Protein AF-A0A9P6DHZ5-F1 (afdb_monomer_lite)

pLDDT: mean 72.95, std 17.43, range [32.84, 95.62]

Radius of gyration: 24.5 Å; chains: 1; bounding box: 54×45×80 Å

Foldseek 3Di:
DVVVVVCCVPDDDPLLVVLVVVCVVCVVVVHDDPDSVSRSVVVVVVVVVVVLVVLVVVVVVVVQVVVCVVVVNDRPPPPCVVPDPPPQAPCPDPCNLQQPPPLQFFFPLQCVQPCCLGPPHQDPDVPDQASFEKEKDKFLVDFAFDDPDDDPPDDRNNALEFDPVLLVVLVCLLVVQVPDPPCPDPDDDDDPDPDDPFDAQPPHPDTPVVLVVLVVVVCVVCVPPDFDDLVTTQFRIKMFMATPVRTTNHMYGHRDTDDDLSRVVSSVVSNVSRHRPPGGYHYHYSNVSCNSVSNHRRD

Secondary structure (DSSP, 8-state):
-HHHHHHHHHS---HHHHHHHHHHHHHHTT---S-HHHHHHHHHHHHHHHHHHHHHHHHHHHHHHHHHHHTTT-----GGGGT-TT-S-TT-STTTTSPPS-TTS--HHHHHH-TTTS-SS----TT-S-SEEEEEEEETT--EEPPSS-------TT--BPPHHHHHHHHHHHHHHS-S--------S----TT------TT-SS-HHHHHHHHHHHHHHHTTS-PPPTTTEEE-EEEEEEETTS-EEEEEEE-SSS--HHHHHHHHHHHHHTS-TT--EEEEETTHHHHHHHHS---

Sequence (299 aa):
LLWASTFFLNGIPNISAWTAALTAYLGQKAYEVPSTESLRKPFSKALQYFQLVQQRTDELTRNVVEAYRAAGGVCLVVEEMSRDRTATSHYFKEEDHKPSGNDEAPSPYLRSRCSLCFPSKPEKAPNKHFDSIQCLDACFQQVRCRGTAGDIEIELVRTCFVTPADIASAKNHVESRRGTKSTRAKASKGTDDLEAEDRVEPGLRVPDSVLDGCERSFLAANEHREKASTSVFADTGLMGMICRHDRVILMANVTSAGEKQYYAVALLEVLFRELPTWWRAGVLYDVGCNLHRSTVKVS

Organism: NCBI:txid1448309

Structure (mmCIF, N/CA/C/O backbone):
data_AF-A0A9P6DHZ5-F1
#
_entry.id   AF-A0A9P6DHZ5-F1
#
loop_
_atom_site.group_PDB
_atom_site.id
_atom_site.type_symbol
_atom_site.label_atom_id
_atom_site.label_alt_id
_atom_site.label_comp_id
_atom_site.label_asym_id
_atom_site.label_entity_id
_atom_site.label_seq_id
_atom_site.pdbx_PDB_ins_code
_atom_site.Cartn_x
_atom_site.Cartn_y
_atom_site.Cartn_z
_atom_site.occupancy
_atom_site.B_iso_or_equiv
_atom_site.auth_seq_id
_atom_site.auth_comp_id
_atom_site.auth_asym_id
_atom_site.auth_atom_id
_atom_site.pdbx_PDB_model_num
ATOM 1 N N . LEU A 1 1 ? 0.655 -21.269 -28.890 1.00 55.12 1 LEU A N 1
ATOM 2 C CA . LEU A 1 1 ? 0.783 -19.838 -29.259 1.00 55.12 1 LEU A CA 1
ATOM 3 C C . LEU A 1 1 ? -0.220 -18.959 -28.510 1.00 55.12 1 LEU A C 1
ATOM 5 O O . LEU A 1 1 ? 0.240 -18.060 -27.827 1.00 55.12 1 LEU A O 1
ATOM 9 N N . LEU A 1 2 ? -1.527 -19.268 -28.520 1.00 55.19 2 LEU A N 1
ATOM 10 C CA . LEU A 1 2 ? -2.558 -18.464 -27.835 1.00 55.19 2 LEU A CA 1
ATOM 11 C C . LEU A 1 2 ? -2.307 -18.261 -26.323 1.00 55.19 2 LEU A C 1
ATOM 13 O O . LEU A 1 2 ? -2.386 -17.145 -25.826 1.00 55.19 2 LEU A O 1
ATOM 17 N N . TRP A 1 3 ? -1.930 -19.322 -25.602 1.00 53.28 3 TRP A N 1
ATOM 18 C CA . TRP A 1 3 ? -1.634 -19.239 -24.165 1.00 53.28 3 TRP A CA 1
ATOM 19 C C . TRP A 1 3 ? -0.399 -18.380 -23.853 1.00 53.28 3 TRP A C 1
ATOM 21 O O . TRP A 1 3 ? -0.424 -17.598 -22.911 1.00 53.28 3 TRP A O 1
ATOM 31 N N . ALA A 1 4 ? 0.649 -18.457 -24.680 1.00 50.78 4 ALA A N 1
ATOM 32 C CA . ALA A 1 4 ? 1.848 -17.639 -24.511 1.00 50.78 4 ALA A CA 1
ATOM 33 C C . ALA A 1 4 ? 1.543 -16.151 -24.744 1.00 50.78 4 ALA A C 1
ATOM 35 O O . ALA A 1 4 ? 1.950 -15.316 -23.944 1.00 50.78 4 ALA A O 1
ATOM 36 N N . SER A 1 5 ? 0.765 -15.812 -25.778 1.00 57.28 5 SER A N 1
ATOM 37 C CA . SER A 1 5 ? 0.307 -14.433 -25.997 1.00 57.28 5 SER A CA 1
ATOM 38 C C . SER A 1 5 ? -0.562 -13.920 -24.848 1.00 57.28 5 SER A C 1
ATOM 40 O O . SER A 1 5 ? -0.357 -12.800 -24.395 1.00 57.28 5 SER A O 1
ATOM 42 N N . THR A 1 6 ? -1.473 -14.739 -24.312 1.00 58.34 6 THR A N 1
ATOM 43 C CA . THR A 1 6 ? -2.291 -14.361 -23.149 1.00 58.34 6 THR A CA 1
ATOM 44 C C . THR A 1 6 ? -1.446 -14.200 -21.884 1.00 58.34 6 THR A C 1
ATOM 46 O O . THR A 1 6 ? -1.686 -13.282 -21.107 1.00 58.34 6 THR A O 1
ATOM 49 N N . PHE A 1 7 ? -0.427 -15.036 -21.681 1.00 57.78 7 PHE A N 1
ATOM 50 C CA . PHE A 1 7 ? 0.518 -14.897 -20.574 1.00 57.78 7 PHE A CA 1
ATOM 51 C C . PHE A 1 7 ? 1.324 -13.596 -20.678 1.00 57.78 7 PHE A C 1
ATOM 53 O O . PHE A 1 7 ? 1.403 -12.858 -19.704 1.00 57.78 7 PHE A O 1
ATOM 60 N N . PHE A 1 8 ? 1.850 -13.255 -21.860 1.00 59.94 8 PHE A N 1
ATOM 61 C CA . PHE A 1 8 ? 2.565 -11.989 -22.070 1.00 59.94 8 PHE A CA 1
ATOM 62 C C . PHE A 1 8 ? 1.661 -10.754 -21.953 1.00 59.94 8 PHE A C 1
ATOM 64 O O . PHE A 1 8 ? 2.139 -9.708 -21.527 1.00 59.94 8 PHE A O 1
ATOM 71 N N . LEU A 1 9 ? 0.371 -10.869 -22.289 1.00 58.78 9 LEU A N 1
ATOM 72 C CA . LEU A 1 9 ? -0.611 -9.794 -22.099 1.00 58.78 9 LEU A CA 1
ATOM 73 C C . LEU A 1 9 ? -0.948 -9.541 -20.622 1.00 58.78 9 LEU A C 1
ATOM 75 O O . LEU A 1 9 ? -1.289 -8.417 -20.271 1.00 58.78 9 LEU A O 1
ATOM 79 N N . ASN A 1 10 ? -0.864 -10.567 -19.770 1.00 56.31 10 ASN A N 1
ATOM 80 C CA . ASN A 1 10 ? -1.225 -10.475 -18.349 1.00 56.31 10 ASN A CA 1
ATOM 81 C C . ASN A 1 10 ? -0.012 -10.473 -17.401 1.00 56.31 10 ASN A C 1
ATOM 83 O O . ASN A 1 10 ? -0.170 -10.296 -16.196 1.00 56.31 10 ASN A O 1
ATOM 87 N N . GLY A 1 11 ? 1.195 -10.693 -17.921 1.00 58.97 11 GLY A N 1
ATOM 88 C CA . GLY A 1 11 ? 2.433 -10.681 -17.153 1.00 58.97 11 GLY A CA 1
ATOM 89 C C . GLY A 1 11 ? 2.960 -9.266 -16.926 1.00 58.97 11 GLY A C 1
ATOM 90 O O . GLY A 1 11 ? 2.769 -8.372 -17.750 1.00 58.97 11 GLY A O 1
ATOM 91 N N . ILE A 1 12 ? 3.684 -9.067 -15.821 1.00 60.75 12 ILE A N 1
ATOM 92 C CA . ILE A 1 12 ? 4.448 -7.834 -15.606 1.00 60.75 12 ILE A CA 1
ATOM 93 C C . ILE A 1 12 ? 5.447 -7.696 -16.768 1.00 60.75 12 ILE A C 1
ATOM 95 O O . ILE A 1 12 ? 6.172 -8.656 -17.054 1.00 60.75 12 ILE A O 1
ATOM 99 N N . PRO A 1 13 ? 5.503 -6.540 -17.453 1.00 66.44 13 PRO A N 1
ATOM 100 C CA . PRO A 1 13 ? 6.348 -6.371 -18.625 1.00 66.44 13 PRO A CA 1
ATOM 101 C C . PRO A 1 13 ? 7.821 -6.558 -18.256 1.00 66.44 13 PRO A C 1
ATOM 103 O O . PRO A 1 13 ? 8.451 -5.704 -17.633 1.00 66.44 13 PRO A O 1
ATOM 106 N N . ASN A 1 14 ? 8.395 -7.684 -18.677 1.00 79.44 14 ASN A N 1
ATOM 107 C CA . ASN A 1 14 ? 9.826 -7.925 -18.581 1.00 79.44 14 ASN A CA 1
ATOM 108 C C . ASN A 1 14 ? 10.523 -7.173 -19.723 1.00 79.44 14 ASN A C 1
ATOM 110 O O . ASN A 1 14 ? 10.768 -7.727 -20.795 1.00 79.44 14 ASN A O 1
ATOM 114 N N . ILE A 1 15 ? 10.808 -5.889 -19.487 1.00 81.38 15 ILE A N 1
ATOM 115 C CA . ILE A 1 15 ? 11.454 -4.970 -20.441 1.00 81.38 15 ILE A CA 1
ATOM 116 C C . ILE A 1 15 ? 12.731 -5.601 -21.014 1.00 81.38 15 ILE A C 1
ATOM 118 O O . ILE A 1 15 ? 12.960 -5.544 -22.222 1.00 81.38 15 ILE A O 1
ATOM 122 N N . SER A 1 16 ? 13.546 -6.241 -20.173 1.00 81.00 16 SER A N 1
ATOM 123 C CA . SER A 1 16 ? 14.796 -6.885 -20.589 1.00 81.00 16 SER A CA 1
ATOM 124 C C . SER A 1 16 ? 14.558 -8.049 -21.550 1.00 81.00 16 SER A C 1
ATOM 126 O O . SER A 1 16 ? 15.169 -8.087 -22.615 1.00 81.00 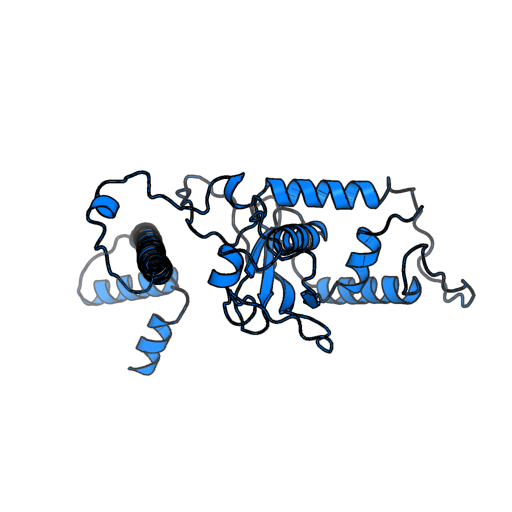16 SER A O 1
ATOM 128 N N . ALA A 1 17 ? 13.647 -8.967 -21.218 1.00 81.25 17 ALA A N 1
ATOM 129 C CA . ALA A 1 17 ? 13.323 -10.100 -22.082 1.00 81.25 17 ALA A CA 1
ATOM 130 C C . ALA A 1 17 ? 12.676 -9.644 -23.395 1.00 81.25 17 ALA A C 1
ATOM 132 O O . ALA A 1 17 ? 13.032 -10.137 -24.463 1.00 81.25 17 ALA A O 1
ATOM 133 N N . TRP A 1 18 ? 11.765 -8.670 -23.329 1.00 82.56 18 TRP A N 1
ATOM 134 C CA . TRP A 1 18 ? 11.080 -8.149 -24.508 1.00 82.56 18 TRP A CA 1
ATOM 135 C C . TRP A 1 18 ? 12.050 -7.445 -25.463 1.00 82.56 18 TRP A C 1
ATOM 137 O O . TRP A 1 18 ? 12.064 -7.737 -26.656 1.00 82.56 18 TRP A O 1
ATOM 147 N N . THR A 1 19 ? 12.916 -6.570 -24.941 1.00 85.50 19 THR A N 1
ATOM 148 C CA . THR A 1 19 ? 13.918 -5.875 -25.766 1.00 85.50 19 THR A CA 1
ATOM 149 C C . THR A 1 19 ? 14.964 -6.826 -26.334 1.00 85.50 19 THR A C 1
ATOM 151 O O . THR A 1 19 ? 15.341 -6.666 -27.489 1.00 85.50 19 THR A O 1
ATOM 154 N N . ALA A 1 20 ? 15.378 -7.860 -25.593 1.00 84.44 20 ALA A N 1
ATOM 155 C CA . ALA A 1 20 ? 16.252 -8.906 -26.123 1.00 84.44 20 ALA A CA 1
ATOM 156 C C . ALA A 1 20 ? 15.592 -9.689 -27.273 1.00 84.44 20 ALA A C 1
ATOM 158 O O . ALA A 1 20 ? 16.220 -9.902 -28.311 1.00 84.44 20 ALA A O 1
ATOM 159 N N . ALA A 1 21 ? 14.319 -10.070 -27.118 1.00 85.12 21 ALA A N 1
ATOM 160 C CA . ALA A 1 21 ? 13.561 -10.761 -28.158 1.00 85.12 21 ALA A CA 1
ATOM 161 C C . ALA A 1 21 ? 13.379 -9.891 -29.413 1.00 85.12 21 ALA A C 1
ATOM 163 O O . ALA A 1 21 ? 13.565 -10.375 -30.530 1.00 85.12 21 ALA A O 1
ATOM 164 N N . LEU A 1 22 ? 13.076 -8.599 -29.239 1.00 84.88 22 LEU A N 1
ATOM 165 C CA . LEU A 1 22 ? 12.952 -7.652 -30.346 1.00 84.88 22 LEU A CA 1
ATOM 166 C C . LEU A 1 22 ? 14.282 -7.474 -31.088 1.00 84.88 22 LEU A C 1
ATOM 168 O O . LEU A 1 22 ? 14.302 -7.548 -32.314 1.00 84.88 22 LEU A O 1
ATOM 172 N N . THR A 1 23 ? 15.391 -7.294 -30.365 1.00 87.12 23 THR A N 1
ATOM 173 C CA . THR A 1 23 ? 16.730 -7.201 -30.966 1.00 87.12 23 THR A CA 1
ATOM 174 C C . THR A 1 23 ? 17.060 -8.452 -31.781 1.00 87.12 23 THR A C 1
ATOM 176 O O . THR A 1 23 ? 17.516 -8.337 -32.917 1.00 87.12 23 THR A O 1
ATOM 179 N N . ALA A 1 24 ? 16.780 -9.647 -31.248 1.00 86.12 24 ALA A N 1
ATOM 180 C CA . ALA A 1 24 ? 17.017 -10.904 -31.957 1.00 86.12 24 ALA A CA 1
ATOM 181 C C . ALA A 1 24 ? 16.171 -11.020 -33.238 1.00 86.12 24 ALA A C 1
ATOM 183 O O . ALA A 1 24 ? 16.684 -11.411 -34.287 1.00 86.12 24 ALA A O 1
ATOM 184 N N . TYR A 1 25 ? 14.890 -10.642 -33.176 1.00 87.69 25 TYR A N 1
ATOM 185 C CA . TYR A 1 25 ? 13.996 -10.642 -34.335 1.00 87.69 25 TYR A CA 1
ATOM 186 C C . TYR A 1 25 ? 14.446 -9.655 -35.423 1.00 87.69 25 TYR A C 1
ATOM 188 O O . TYR A 1 25 ? 14.471 -10.001 -36.603 1.00 87.69 25 TYR A O 1
ATOM 196 N N . LEU A 1 26 ? 14.837 -8.438 -35.038 1.00 88.00 26 LEU A N 1
ATOM 197 C CA . LEU A 1 26 ? 15.345 -7.429 -35.969 1.00 88.00 26 LEU A CA 1
ATOM 198 C C . LEU A 1 26 ? 16.643 -7.892 -36.646 1.00 88.00 26 LEU A C 1
ATOM 200 O O . LEU A 1 26 ? 16.779 -7.740 -37.861 1.00 88.00 26 LEU A O 1
ATOM 204 N N . GLY A 1 27 ? 17.528 -8.560 -35.900 1.00 87.75 27 GLY A N 1
ATOM 205 C CA . GLY A 1 27 ? 18.733 -9.182 -36.450 1.00 87.75 27 GLY A CA 1
ATOM 206 C C . GLY A 1 27 ? 18.433 -10.247 -37.512 1.00 87.75 27 GLY A C 1
ATOM 207 O O . GLY A 1 27 ? 19.072 -10.263 -38.560 1.00 87.75 27 GLY A O 1
ATOM 208 N N . GLN A 1 28 ? 17.397 -11.076 -37.320 1.00 90.94 28 GLN A N 1
ATOM 209 C CA . GLN A 1 28 ? 16.953 -12.045 -38.343 1.00 90.94 28 GLN A CA 1
ATOM 210 C C . GLN A 1 28 ? 16.455 -11.378 -39.635 1.00 90.94 28 GLN A C 1
ATOM 212 O O . GLN A 1 28 ? 16.412 -12.015 -40.686 1.00 90.94 28 GLN A O 1
ATOM 217 N N . LYS A 1 29 ? 16.057 -10.107 -39.564 1.00 91.94 29 LYS A N 1
ATOM 218 C CA . LYS A 1 29 ? 15.604 -9.301 -40.703 1.00 91.94 29 LYS A CA 1
ATOM 219 C C . LYS A 1 29 ? 16.701 -8.395 -41.271 1.00 91.94 29 LYS A C 1
ATOM 221 O O . LYS A 1 29 ? 16.390 -7.540 -42.091 1.00 91.94 29 LYS A O 1
ATOM 226 N N . ALA A 1 30 ? 17.956 -8.608 -40.868 1.00 91.38 30 ALA A N 1
ATOM 227 C CA . ALA A 1 30 ? 19.118 -7.821 -41.277 1.00 91.38 30 ALA A CA 1
ATOM 228 C C . ALA A 1 30 ? 19.054 -6.333 -40.874 1.00 91.38 30 ALA A C 1
ATOM 230 O O . ALA A 1 30 ? 19.668 -5.487 -41.520 1.00 91.38 30 ALA A O 1
ATOM 231 N N . TYR A 1 31 ? 18.338 -6.007 -39.791 1.00 88.38 31 TYR A N 1
ATOM 232 C CA . TYR A 1 31 ? 18.431 -4.693 -39.156 1.00 88.38 31 TYR A CA 1
ATOM 233 C C . TYR A 1 31 ? 19.509 -4.703 -38.069 1.00 88.38 31 TYR A C 1
ATOM 235 O O . TYR A 1 31 ? 19.519 -5.579 -37.202 1.00 88.38 31 TYR A O 1
ATOM 243 N N . GLU A 1 32 ? 20.381 -3.696 -38.076 1.00 81.69 32 GLU A N 1
ATOM 244 C CA . GLU A 1 32 ? 21.395 -3.507 -37.038 1.00 81.69 32 GLU A CA 1
ATOM 245 C C . GLU A 1 32 ? 20.838 -2.682 -35.873 1.00 81.69 32 GLU A C 1
ATOM 247 O O . GLU A 1 32 ? 20.429 -1.531 -36.033 1.00 81.69 32 GLU A O 1
ATOM 252 N N . VAL A 1 33 ? 20.839 -3.269 -34.675 1.00 79.56 33 VAL A N 1
ATOM 253 C CA . VAL A 1 33 ? 20.543 -2.561 -33.425 1.00 79.56 33 VAL A CA 1
ATOM 254 C C . VAL A 1 33 ? 21.867 -2.377 -32.676 1.00 79.56 33 VAL A C 1
ATOM 256 O O . VAL A 1 33 ? 22.456 -3.380 -32.274 1.00 79.56 33 VAL A O 1
ATOM 259 N N . PRO A 1 34 ? 22.340 -1.135 -32.443 1.00 74.25 34 PRO A N 1
ATOM 260 C CA . PRO A 1 34 ? 23.677 -0.877 -31.894 1.00 74.25 34 PRO A CA 1
ATOM 261 C C . PRO A 1 34 ? 23.943 -1.537 -30.535 1.00 74.25 34 PRO A C 1
ATOM 263 O O . PRO A 1 34 ? 25.072 -1.897 -30.218 1.00 74.25 34 PRO A O 1
ATOM 266 N N . SER A 1 35 ? 22.908 -1.669 -29.700 1.00 75.75 35 SER A N 1
ATOM 267 C CA . SER A 1 35 ? 22.958 -2.439 -28.451 1.00 75.75 35 SER A CA 1
ATOM 268 C C . SER A 1 35 ? 21.557 -2.736 -27.917 1.00 75.75 35 SER A C 1
ATOM 270 O O . SER A 1 35 ? 20.627 -1.959 -28.125 1.00 75.75 35 SER A O 1
ATOM 272 N N . THR A 1 36 ? 21.394 -3.799 -27.131 1.00 68.44 36 THR A N 1
ATOM 273 C CA . THR A 1 36 ? 20.129 -4.077 -26.423 1.00 68.44 36 THR A CA 1
ATOM 274 C C . THR A 1 36 ? 19.742 -2.944 -25.455 1.00 68.44 36 THR A C 1
ATOM 276 O O . THR A 1 36 ? 18.560 -2.663 -25.261 1.00 68.44 36 THR A O 1
ATOM 279 N N . GLU A 1 37 ? 20.725 -2.229 -24.895 1.00 72.62 37 GLU A N 1
ATOM 280 C CA . GLU A 1 37 ? 20.496 -1.049 -24.044 1.00 72.62 37 GLU A CA 1
ATOM 281 C C . GLU A 1 37 ? 19.874 0.131 -24.802 1.00 72.62 37 GLU A C 1
ATOM 283 O O . GLU A 1 37 ? 19.104 0.899 -24.216 1.00 72.62 37 GLU A O 1
ATOM 288 N N . SER A 1 38 ? 20.157 0.256 -26.105 1.00 79.06 38 SER A N 1
ATOM 289 C CA . SER A 1 38 ? 19.605 1.325 -26.947 1.00 79.06 38 SER A CA 1
ATOM 290 C C . SER A 1 38 ? 18.081 1.258 -27.061 1.00 79.06 38 SER A C 1
ATOM 292 O O . SER A 1 38 ? 17.441 2.299 -27.172 1.00 79.06 38 SER A O 1
ATOM 294 N N . LEU A 1 39 ? 17.489 0.061 -26.942 1.00 81.31 39 LEU A N 1
ATOM 295 C CA . LEU A 1 39 ? 16.037 -0.140 -26.943 1.00 81.31 39 LEU A CA 1
ATOM 296 C C . LEU A 1 39 ? 15.436 -0.158 -25.535 1.00 81.31 39 LEU A C 1
ATOM 298 O O . LEU A 1 39 ? 14.284 0.242 -25.360 1.00 81.31 39 LEU A O 1
ATOM 302 N N . ARG A 1 40 ? 16.201 -0.564 -24.513 1.00 80.81 40 ARG A N 1
ATOM 303 C CA . ARG A 1 40 ? 15.693 -0.698 -23.138 1.00 80.81 40 ARG A CA 1
ATOM 304 C C . ARG A 1 40 ? 15.192 0.616 -22.557 1.00 80.81 40 ARG A C 1
ATOM 306 O O . ARG A 1 40 ? 14.073 0.663 -22.049 1.00 80.81 40 ARG A O 1
ATOM 313 N N . LYS A 1 41 ? 15.988 1.686 -22.639 1.00 79.94 41 LYS A N 1
ATOM 314 C CA . LYS A 1 41 ? 15.596 2.991 -22.078 1.00 79.94 41 LYS A CA 1
ATOM 315 C C . LYS A 1 41 ? 14.389 3.603 -22.808 1.00 79.94 41 LYS A C 1
ATOM 317 O O . LYS A 1 41 ? 13.448 3.989 -22.115 1.00 79.94 41 LYS A O 1
ATOM 322 N N . PRO A 1 42 ? 14.355 3.681 -24.156 1.00 83.38 42 PRO A N 1
ATOM 323 C CA . PRO A 1 42 ? 13.189 4.205 -24.866 1.00 83.38 42 PRO A CA 1
ATOM 324 C C . PRO A 1 42 ? 11.927 3.376 -24.636 1.00 83.38 42 PRO A C 1
ATOM 326 O O . PRO A 1 42 ? 10.874 3.953 -24.379 1.00 83.38 42 PRO A O 1
ATOM 329 N N . PHE A 1 43 ? 12.030 2.042 -24.662 1.00 83.31 43 PHE A N 1
ATOM 330 C CA . PHE A 1 43 ? 10.882 1.170 -24.417 1.00 83.31 43 PHE A CA 1
ATOM 331 C C . PHE A 1 43 ? 10.354 1.316 -22.986 1.00 83.31 43 PHE A C 1
ATOM 333 O O . PHE A 1 43 ? 9.149 1.446 -22.798 1.00 83.31 43 PHE A O 1
ATOM 340 N N . SER A 1 44 ? 11.244 1.382 -21.989 1.00 81.31 44 SER A N 1
ATOM 341 C CA . SER A 1 44 ? 10.864 1.644 -20.595 1.00 81.31 44 SER A CA 1
ATOM 342 C C . SER A 1 44 ? 10.089 2.960 -20.457 1.00 81.31 44 SER A C 1
ATOM 344 O O . SER A 1 44 ? 8.999 2.977 -19.891 1.00 81.31 44 SER A O 1
ATOM 346 N N . LYS A 1 45 ? 10.589 4.050 -21.058 1.00 80.94 45 LYS A N 1
ATOM 347 C CA . LYS A 1 45 ? 9.893 5.347 -21.061 1.00 80.94 45 LYS A CA 1
ATOM 348 C C . LYS A 1 45 ? 8.534 5.271 -21.760 1.00 80.94 45 LYS A C 1
ATOM 350 O O . LYS A 1 45 ? 7.547 5.757 -21.222 1.00 80.94 45 LYS A O 1
ATOM 355 N N . ALA A 1 46 ? 8.469 4.658 -22.942 1.00 84.06 46 ALA A N 1
ATOM 356 C CA . ALA A 1 46 ? 7.221 4.511 -23.690 1.00 84.06 46 ALA A CA 1
ATOM 357 C C . ALA A 1 46 ? 6.172 3.716 -22.896 1.00 84.06 46 ALA A C 1
ATOM 359 O O . ALA A 1 46 ? 5.014 4.120 -22.828 1.00 84.06 46 ALA A O 1
ATOM 360 N N . LEU A 1 47 ? 6.592 2.630 -22.244 1.00 82.00 47 LEU A N 1
ATOM 361 C CA . LEU A 1 47 ? 5.743 1.823 -21.376 1.00 82.00 47 LEU A CA 1
ATOM 362 C C . LEU A 1 47 ? 5.234 2.619 -20.165 1.00 82.00 47 LEU A C 1
ATOM 364 O O . LEU A 1 47 ? 4.049 2.540 -19.856 1.00 82.00 47 LEU A O 1
ATOM 368 N N . GLN A 1 48 ? 6.089 3.417 -19.518 1.00 77.94 48 GLN A N 1
ATOM 369 C CA . GLN A 1 48 ? 5.681 4.296 -18.414 1.00 77.94 48 GLN A CA 1
ATOM 370 C C . GLN A 1 48 ? 4.609 5.306 -18.855 1.00 77.94 48 GLN A C 1
ATOM 372 O O . GLN A 1 48 ? 3.583 5.446 -18.191 1.00 77.94 48 GLN A O 1
ATOM 377 N N . TYR A 1 49 ? 4.799 5.972 -20.000 1.00 82.06 49 TYR A N 1
ATOM 378 C CA . TYR A 1 49 ? 3.792 6.890 -20.545 1.00 82.06 49 TYR A CA 1
ATOM 379 C C . TYR A 1 49 ? 2.493 6.175 -20.913 1.00 82.06 49 TYR A C 1
ATOM 381 O O . TYR A 1 49 ? 1.411 6.689 -20.639 1.00 82.06 49 TYR A O 1
ATOM 389 N N . PHE A 1 50 ? 2.579 4.981 -21.500 1.00 83.25 50 PHE A N 1
ATOM 390 C CA . PHE A 1 50 ? 1.404 4.176 -21.810 1.00 83.25 50 PHE A CA 1
ATOM 391 C C . PHE A 1 50 ? 0.610 3.825 -20.543 1.00 83.25 50 PHE A C 1
ATOM 393 O O . PHE A 1 50 ? -0.600 4.039 -20.502 1.00 83.25 50 PHE A O 1
ATOM 400 N N . GLN A 1 51 ? 1.289 3.378 -19.483 1.00 78.44 51 GLN A N 1
ATOM 401 C CA . GLN A 1 51 ? 0.668 3.096 -18.186 1.00 78.44 51 GLN A CA 1
ATOM 402 C C . GLN A 1 51 ? 0.020 4.346 -17.576 1.00 78.44 51 GLN A C 1
ATOM 404 O O . GLN A 1 51 ? -1.094 4.269 -17.059 1.00 78.44 51 GLN A O 1
ATOM 409 N N . LEU A 1 52 ? 0.668 5.510 -17.684 1.00 79.00 52 LEU A N 1
ATOM 410 C CA . LEU A 1 52 ? 0.101 6.784 -17.236 1.00 79.00 52 LEU A CA 1
AT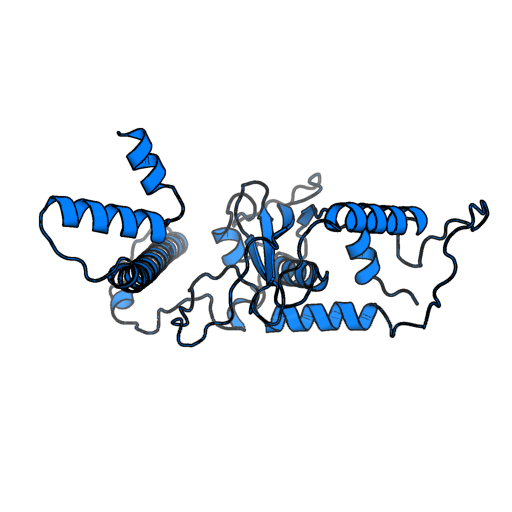OM 411 C C . LEU A 1 52 ? -1.186 7.138 -17.999 1.00 79.00 52 LEU A C 1
ATOM 413 O O . LEU A 1 52 ? -2.177 7.533 -17.386 1.00 79.00 52 LEU A O 1
ATOM 417 N N . VAL A 1 53 ? -1.198 6.970 -19.324 1.00 82.50 53 VAL A N 1
ATOM 418 C CA . VAL A 1 53 ? -2.386 7.217 -20.158 1.00 82.50 53 VAL A CA 1
ATOM 419 C C . VAL A 1 53 ? -3.521 6.260 -19.798 1.00 82.50 53 VAL A C 1
ATOM 421 O O . VAL A 1 53 ? -4.664 6.700 -19.671 1.00 82.50 53 VAL A O 1
ATOM 424 N N . GLN A 1 54 ? -3.226 4.975 -19.577 1.00 80.88 54 GLN A N 1
ATOM 425 C CA . GLN A 1 54 ? -4.225 4.008 -19.110 1.00 80.88 54 GLN A CA 1
ATOM 426 C C . GLN A 1 54 ? -4.833 4.443 -17.773 1.00 80.88 54 GLN A C 1
ATOM 428 O O . GLN A 1 54 ? -6.052 4.526 -17.652 1.00 80.88 54 GLN A O 1
ATOM 433 N N . GLN A 1 55 ? -3.999 4.819 -16.798 1.00 76.06 55 GLN A N 1
ATOM 434 C CA . GLN A 1 55 ? -4.475 5.279 -15.492 1.00 76.06 55 GLN A CA 1
ATOM 435 C C . GLN A 1 55 ? -5.339 6.545 -15.581 1.00 76.06 55 GLN A C 1
ATOM 437 O O . GLN A 1 55 ? -6.375 6.620 -14.922 1.00 76.06 55 GLN A O 1
ATOM 442 N N . ARG A 1 56 ? -4.950 7.519 -16.415 1.00 77.75 56 ARG A N 1
ATOM 443 C CA . ARG A 1 56 ? -5.743 8.735 -16.675 1.00 77.75 56 ARG A CA 1
ATOM 444 C C . ARG A 1 56 ? -7.078 8.414 -17.346 1.00 77.75 56 ARG A C 1
ATOM 446 O O . ARG A 1 56 ? -8.099 8.994 -16.995 1.00 77.75 56 ARG A O 1
ATOM 453 N N . THR A 1 57 ? -7.091 7.467 -18.278 1.00 80.44 57 THR A N 1
ATOM 454 C CA . THR A 1 57 ? -8.319 7.032 -18.963 1.00 80.44 57 THR A CA 1
ATOM 455 C C . THR A 1 57 ? -9.276 6.339 -17.992 1.00 80.44 57 THR A C 1
ATOM 457 O O . THR A 1 57 ? -10.474 6.631 -17.982 1.00 80.44 57 THR A O 1
ATOM 460 N N . ASP A 1 58 ? -8.754 5.471 -17.126 1.00 77.12 58 ASP A N 1
ATOM 461 C CA . ASP A 1 58 ? -9.531 4.788 -16.089 1.00 77.12 58 ASP A CA 1
ATOM 462 C C . ASP A 1 58 ? -10.111 5.757 -15.049 1.00 77.12 58 ASP A C 1
ATOM 464 O O . ASP A 1 58 ? -11.175 5.500 -14.475 1.00 77.12 58 ASP A O 1
ATOM 468 N N . GLU A 1 59 ? -9.394 6.843 -14.763 1.00 74.06 59 GLU A N 1
ATOM 469 C CA . GLU A 1 59 ? -9.853 7.927 -13.899 1.00 74.06 59 GLU A CA 1
ATOM 470 C C . GLU A 1 59 ? -10.987 8.713 -14.562 1.00 74.06 59 GLU A C 1
ATOM 472 O O . GLU A 1 59 ? -12.064 8.823 -13.981 1.00 74.06 59 GLU A O 1
ATOM 477 N N . LEU A 1 60 ? -10.784 9.194 -15.793 1.00 76.75 60 LEU A N 1
ATOM 478 C CA . LEU A 1 60 ? -11.805 9.928 -16.545 1.00 76.75 60 LEU A CA 1
ATOM 479 C C . LEU A 1 60 ? -13.091 9.110 -16.680 1.00 76.75 60 LEU A C 1
ATOM 481 O O . LEU A 1 60 ? -14.178 9.605 -16.389 1.00 76.75 60 LEU A O 1
ATOM 485 N N . THR A 1 61 ? -12.962 7.833 -17.042 1.00 78.19 61 THR A N 1
ATOM 486 C CA . THR A 1 61 ? -14.098 6.910 -17.158 1.00 78.19 61 THR A CA 1
ATOM 487 C C . THR A 1 61 ? -14.859 6.803 -15.838 1.00 78.19 61 THR A C 1
ATOM 489 O O . THR A 1 61 ? -16.089 6.838 -15.819 1.00 78.19 61 THR A O 1
ATOM 492 N N . ARG A 1 62 ? -14.147 6.709 -14.711 1.00 70.00 62 ARG A N 1
ATOM 493 C CA . ARG A 1 62 ? -14.774 6.675 -13.386 1.00 70.00 62 ARG A CA 1
ATOM 494 C C . ARG A 1 62 ? -15.458 7.982 -13.025 1.00 70.00 62 ARG A C 1
ATOM 496 O O . ARG A 1 62 ? -16.594 7.919 -12.572 1.00 70.00 62 ARG A O 1
ATOM 503 N N . ASN A 1 63 ? -14.821 9.124 -13.262 1.00 70.94 63 ASN A N 1
ATOM 504 C CA . ASN A 1 63 ? -15.406 10.434 -12.980 1.00 70.94 63 ASN A CA 1
ATOM 505 C C . ASN A 1 63 ? -16.716 10.620 -13.756 1.00 70.94 63 ASN A C 1
ATOM 507 O O . ASN A 1 63 ? -17.714 11.046 -13.184 1.00 70.94 63 ASN A O 1
ATOM 511 N N . VAL A 1 64 ? -16.750 10.199 -15.025 1.00 74.75 64 VAL A N 1
ATOM 512 C CA . VAL A 1 64 ? -17.974 10.191 -15.841 1.00 74.75 64 VAL A CA 1
ATOM 513 C C . VAL A 1 64 ? -19.045 9.282 -15.229 1.00 74.75 64 VAL A C 1
ATOM 515 O O . VAL A 1 64 ? -20.199 9.688 -15.099 1.00 74.75 64 VAL A O 1
ATOM 518 N N . VAL A 1 65 ? -18.684 8.067 -14.808 1.00 72.75 65 VAL A N 1
ATOM 519 C CA . VAL A 1 65 ? -19.627 7.131 -14.171 1.00 72.75 65 VAL A CA 1
ATOM 520 C C . VAL A 1 65 ? -20.153 7.668 -12.833 1.00 72.75 65 VAL A C 1
ATOM 522 O O . VAL A 1 65 ? -21.334 7.502 -12.528 1.00 72.75 65 VAL A O 1
ATOM 525 N N . GLU A 1 66 ? -19.308 8.293 -12.016 1.00 70.31 66 GLU A N 1
ATOM 526 C CA . GLU A 1 66 ? -19.702 8.881 -10.732 1.00 70.31 66 GLU A CA 1
ATOM 527 C C . GLU A 1 66 ? -20.598 10.106 -10.921 1.00 70.31 66 GLU A C 1
ATOM 529 O O . GLU A 1 66 ? -21.647 10.180 -10.281 1.00 70.31 66 GLU A O 1
ATOM 534 N N . ALA A 1 67 ? -20.260 10.999 -11.855 1.00 69.00 67 ALA A N 1
ATOM 535 C CA . ALA A 1 67 ? -21.097 12.137 -12.225 1.00 69.00 67 ALA A CA 1
ATOM 536 C C . ALA A 1 67 ? -22.470 11.679 -12.740 1.00 69.00 67 ALA A C 1
ATOM 538 O O . ALA A 1 67 ? -23.498 12.190 -12.303 1.00 69.00 67 ALA A O 1
ATOM 539 N N . TYR A 1 68 ? -22.506 10.648 -13.590 1.00 72.06 68 TYR A N 1
ATOM 540 C CA . TYR A 1 68 ? -23.754 10.062 -14.084 1.00 72.06 68 TYR A CA 1
ATOM 541 C C . TYR A 1 68 ? -24.618 9.474 -12.957 1.00 72.06 68 TYR A C 1
ATOM 543 O O . TYR A 1 68 ? -25.837 9.661 -12.935 1.00 72.06 68 TYR A O 1
ATOM 551 N N . ARG A 1 69 ? -23.997 8.782 -11.991 1.00 69.06 69 ARG A N 1
ATOM 552 C CA . ARG A 1 69 ? -24.694 8.257 -10.804 1.00 69.06 69 ARG A CA 1
ATOM 553 C C . ARG A 1 69 ? -25.238 9.379 -9.922 1.00 69.06 69 ARG A C 1
ATOM 555 O O . ARG A 1 69 ? -26.361 9.259 -9.441 1.00 69.06 69 ARG A O 1
ATOM 562 N N . ALA A 1 70 ? -24.467 10.447 -9.715 1.00 66.81 70 ALA A N 1
ATOM 563 C CA . ALA A 1 70 ? -24.887 11.608 -8.933 1.00 66.81 70 ALA A CA 1
ATOM 564 C C . ALA A 1 70 ? -26.041 12.370 -9.609 1.00 66.81 70 ALA A C 1
ATOM 566 O O . ALA A 1 70 ? -26.969 12.803 -8.934 1.00 66.81 70 ALA A O 1
ATOM 567 N N . ALA A 1 71 ? -26.028 12.457 -10.942 1.00 72.31 71 ALA A N 1
ATOM 568 C CA . ALA A 1 71 ? -27.070 13.088 -11.751 1.00 72.31 71 ALA A CA 1
ATOM 569 C C . ALA A 1 71 ? -28.336 12.224 -11.940 1.00 72.31 71 ALA A C 1
ATOM 571 O O . ALA A 1 71 ? -29.199 12.566 -12.747 1.00 72.31 71 ALA A O 1
ATOM 572 N N . GLY A 1 72 ? -28.459 11.085 -11.245 1.00 69.94 72 GLY A N 1
ATOM 573 C CA . GLY A 1 72 ? -29.656 10.241 -11.312 1.00 69.94 72 GLY A CA 1
ATOM 574 C C . GLY A 1 72 ? -29.895 9.586 -12.677 1.00 69.94 72 GLY A C 1
ATOM 575 O O . GLY A 1 72 ? -31.031 9.245 -12.995 1.00 69.94 72 GLY A O 1
ATOM 576 N N . GLY A 1 73 ? -28.847 9.401 -13.486 1.00 60.91 73 GLY A N 1
ATOM 577 C CA . GLY A 1 73 ? -28.948 8.749 -14.793 1.00 60.91 73 GLY A CA 1
ATOM 578 C C . GLY A 1 73 ? -29.176 9.683 -15.985 1.00 60.91 73 GLY A C 1
ATOM 579 O O . GLY A 1 73 ? -29.469 9.207 -17.080 1.00 60.91 73 GLY A O 1
ATOM 580 N N . VAL A 1 74 ? -29.027 10.998 -15.812 1.00 54.38 74 VAL A N 1
ATOM 581 C CA . VAL A 1 74 ? -29.035 11.953 -16.929 1.00 54.38 74 VAL A CA 1
ATOM 582 C C . VAL A 1 74 ? -27.594 12.236 -17.355 1.00 54.38 74 VAL A C 1
ATOM 584 O O . VAL A 1 74 ? -26.795 12.774 -16.590 1.00 54.38 74 VAL A O 1
ATOM 587 N N . CYS A 1 75 ? -27.238 11.845 -18.580 1.00 46.44 75 CYS A N 1
ATOM 588 C CA . CYS A 1 75 ? -25.915 12.097 -19.144 1.00 46.44 75 CYS A CA 1
ATOM 589 C C . CYS A 1 75 ? -25.839 13.541 -19.658 1.00 46.44 75 CYS A C 1
ATOM 591 O O . CYS A 1 75 ? -26.246 13.832 -20.779 1.00 46.44 75 CYS A O 1
ATOM 593 N N . LEU A 1 76 ? -25.308 14.451 -18.842 1.00 48.41 76 LEU A N 1
ATOM 594 C CA . LEU A 1 76 ? -24.705 15.670 -19.370 1.00 48.41 76 LEU A CA 1
ATOM 595 C C . LEU A 1 76 ? -23.325 15.263 -19.885 1.00 48.41 76 LEU A C 1
ATOM 597 O O . LEU A 1 76 ? -22.419 14.998 -19.096 1.00 48.41 76 LEU A O 1
ATOM 601 N N . VAL A 1 77 ? -23.173 15.134 -21.203 1.00 44.84 77 VAL A N 1
ATOM 602 C CA . VAL A 1 77 ? -21.844 15.027 -21.811 1.00 44.84 77 VAL A CA 1
ATOM 603 C C . VAL A 1 77 ? -21.153 16.355 -21.526 1.00 44.84 77 VAL A C 1
ATOM 605 O O . VAL A 1 77 ? -21.463 17.367 -22.148 1.00 44.84 77 VAL A O 1
ATOM 608 N N . VAL A 1 78 ? -20.288 16.380 -20.514 1.00 46.72 78 VAL A N 1
ATOM 609 C CA . VAL A 1 78 ? -19.595 17.602 -20.111 1.00 46.72 78 VAL A CA 1
ATOM 610 C C . VAL A 1 78 ? -18.486 17.860 -21.135 1.00 46.72 78 VAL A C 1
ATOM 612 O O . VAL A 1 78 ? -17.372 17.358 -21.000 1.00 46.72 78 VAL A O 1
ATOM 615 N N . GLU A 1 79 ? -18.798 18.635 -22.180 1.00 43.81 79 GLU A N 1
ATOM 616 C CA . GLU A 1 79 ? -17.846 19.146 -23.187 1.00 43.81 79 GLU A CA 1
ATOM 617 C C . GLU A 1 79 ? -16.623 19.854 -22.558 1.00 43.81 79 GLU A C 1
ATOM 619 O O . GLU A 1 79 ? -15.590 20.032 -23.205 1.00 43.81 79 GLU A O 1
ATOM 624 N N . GLU A 1 80 ? -16.699 20.236 -21.280 1.00 44.12 80 GLU A N 1
ATOM 625 C CA . GLU A 1 80 ? -15.674 21.020 -20.587 1.00 44.12 80 GLU A CA 1
ATOM 626 C C . GLU A 1 80 ? -14.490 20.207 -20.038 1.00 44.12 80 GLU A C 1
ATOM 628 O O . GLU A 1 80 ? -13.420 20.782 -19.827 1.00 44.12 80 GLU A O 1
ATOM 633 N N . MET A 1 81 ? -14.589 18.875 -19.895 1.00 41.50 81 MET A N 1
ATOM 634 C CA . MET A 1 81 ? -13.463 18.063 -19.381 1.00 41.50 81 MET A CA 1
ATOM 635 C C . MET A 1 81 ? -12.240 18.051 -20.318 1.00 41.50 81 MET A C 1
ATOM 637 O O . MET A 1 81 ? -11.143 17.696 -19.898 1.00 41.50 81 MET A O 1
ATOM 641 N N . SER A 1 82 ? -12.402 18.464 -21.582 1.00 40.50 82 SER A N 1
ATOM 642 C CA . SER A 1 82 ? -11.303 18.576 -22.551 1.00 40.50 82 SER A CA 1
ATOM 643 C C . SER A 1 82 ? -10.517 19.892 -22.453 1.00 40.50 82 SER A C 1
ATOM 645 O O . SER A 1 82 ? -9.454 19.995 -23.07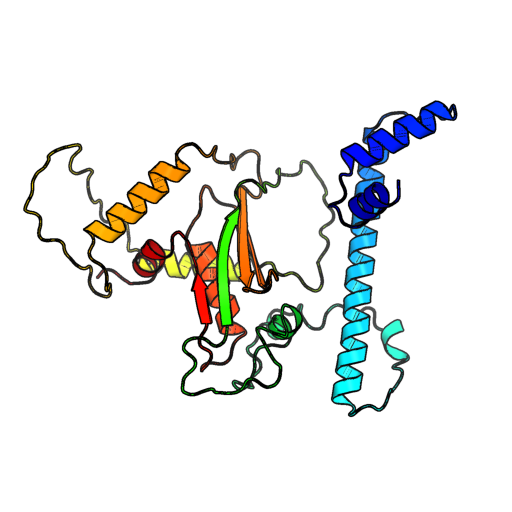2 1.00 40.50 82 SER A O 1
ATOM 647 N N . ARG A 1 83 ? -11.021 20.914 -21.747 1.00 39.69 83 ARG A N 1
ATOM 648 C CA . ARG A 1 83 ? -10.372 22.239 -21.665 1.00 39.69 83 ARG A CA 1
ATOM 649 C C . ARG A 1 83 ? -9.680 22.494 -20.339 1.00 39.69 83 ARG A C 1
ATOM 651 O O . ARG A 1 83 ? -8.811 23.366 -20.281 1.00 39.69 83 ARG A O 1
ATOM 658 N N . ASP A 1 84 ? -10.004 21.717 -19.313 1.00 36.28 84 ASP A N 1
ATOM 659 C CA . ASP A 1 84 ? -9.423 21.924 -18.003 1.00 36.28 84 ASP A CA 1
ATOM 660 C C . ASP A 1 84 ? -8.096 21.172 -17.854 1.00 36.28 84 ASP A C 1
ATOM 662 O O . ASP A 1 84 ? -8.031 20.006 -17.469 1.00 36.28 84 ASP A O 1
ATOM 666 N N . ARG A 1 85 ? -6.991 21.869 -18.145 1.00 39.22 85 ARG A N 1
ATOM 667 C CA . ARG A 1 85 ? -5.633 21.418 -17.787 1.00 39.22 85 ARG A CA 1
ATOM 668 C C . ARG A 1 85 ? -5.448 21.249 -16.270 1.00 39.22 85 ARG A C 1
ATOM 670 O O . ARG A 1 85 ? -4.434 20.693 -15.862 1.00 39.22 85 ARG A O 1
ATOM 677 N N . THR A 1 86 ? -6.407 21.714 -15.465 1.00 37.69 86 THR A N 1
ATOM 678 C CA . THR A 1 86 ? -6.470 21.544 -14.010 1.00 37.69 86 THR A CA 1
ATOM 679 C C . THR A 1 86 ? -7.408 20.433 -13.539 1.00 37.69 86 THR A C 1
ATOM 681 O O . THR A 1 86 ? -7.425 20.158 -12.342 1.00 37.69 86 THR A O 1
ATOM 684 N N . ALA A 1 87 ? -8.050 19.674 -14.442 1.00 37.25 87 ALA A N 1
ATOM 685 C CA . ALA A 1 87 ? -8.727 18.409 -14.114 1.00 37.25 87 ALA A CA 1
ATOM 686 C C . ALA A 1 87 ? -7.724 17.273 -13.816 1.00 37.25 87 ALA A C 1
ATOM 688 O O . ALA A 1 87 ? -7.967 16.086 -14.040 1.00 37.25 87 ALA A O 1
ATOM 689 N N . THR A 1 88 ? -6.547 17.634 -13.317 1.00 34.47 88 THR A N 1
ATOM 690 C CA . THR A 1 88 ? -5.683 16.750 -12.564 1.00 34.47 88 THR A CA 1
ATOM 691 C C . THR A 1 88 ? -6.371 16.440 -11.245 1.00 34.47 88 THR A C 1
ATOM 693 O O . THR A 1 88 ? -6.372 17.282 -10.360 1.00 34.47 88 THR A O 1
ATOM 696 N N . SER A 1 89 ? -6.880 15.216 -11.106 1.00 37.75 89 SER A N 1
ATOM 697 C CA . SER A 1 89 ? -7.030 14.551 -9.814 1.00 37.75 89 SER A CA 1
ATOM 698 C C . SER A 1 89 ? -7.815 15.316 -8.745 1.00 37.75 89 SER A C 1
ATOM 700 O O . SER A 1 89 ? -7.262 16.075 -7.953 1.00 37.75 89 SER A O 1
ATOM 702 N N . HIS A 1 90 ? -9.094 14.994 -8.600 1.00 35.00 90 HIS A N 1
ATOM 703 C CA . HIS A 1 90 ? -9.860 15.331 -7.393 1.00 35.00 90 HIS A CA 1
ATOM 704 C C . HIS A 1 90 ? -9.420 14.535 -6.134 1.00 35.00 90 HIS A C 1
ATOM 706 O O . HIS A 1 90 ? -10.217 14.351 -5.222 1.00 35.00 90 HIS A O 1
ATOM 712 N N . TYR A 1 91 ? -8.188 14.009 -6.087 1.00 39.81 91 TYR A N 1
ATOM 713 C CA . TYR A 1 91 ? -7.677 13.203 -4.969 1.00 39.81 91 TYR A CA 1
ATOM 714 C C . TYR A 1 91 ? -6.247 13.569 -4.535 1.00 39.81 91 TYR A C 1
ATOM 716 O O . TYR A 1 91 ? -5.582 12.759 -3.890 1.00 39.81 91 TYR A O 1
ATOM 724 N N . PHE A 1 92 ? -5.734 14.736 -4.932 1.00 40.66 92 PHE A N 1
ATOM 725 C CA . PHE A 1 92 ? -4.323 15.108 -4.756 1.00 40.66 92 PHE A CA 1
ATOM 726 C C . PHE A 1 92 ? -4.058 16.424 -4.022 1.00 40.66 92 PHE A C 1
ATOM 728 O O . PHE A 1 92 ? -2.925 16.901 -4.016 1.00 40.66 92 PHE A O 1
ATOM 735 N N . LYS A 1 93 ? -5.039 17.004 -3.329 1.00 39.19 93 LYS A N 1
ATOM 736 C CA . LYS A 1 93 ? -4.719 17.996 -2.292 1.00 39.19 93 LYS A CA 1
ATOM 737 C C . LYS A 1 93 ? -4.559 17.284 -0.949 1.00 39.19 93 LYS A C 1
ATOM 739 O O . LYS A 1 93 ? -5.273 16.328 -0.670 1.00 39.19 93 LYS A O 1
ATOM 744 N N . GLU A 1 94 ? -3.678 17.781 -0.072 1.00 38.06 94 GLU A N 1
ATOM 745 C CA . GLU A 1 94 ? -3.668 17.415 1.365 1.00 38.06 94 GLU A CA 1
ATOM 746 C C . GLU A 1 94 ? -5.079 17.509 1.986 1.00 38.06 94 GLU A C 1
ATOM 748 O O . GLU A 1 94 ? -5.393 16.849 2.973 1.00 38.06 94 GLU A O 1
ATOM 753 N N . GLU A 1 95 ? -5.952 18.303 1.363 1.00 38.00 95 GLU A N 1
ATOM 754 C CA . GLU A 1 95 ? -7.360 18.460 1.698 1.00 38.00 95 GLU A CA 1
ATOM 755 C C . GLU A 1 95 ? -8.266 17.279 1.309 1.00 38.00 95 GLU A C 1
ATOM 757 O O . GLU A 1 95 ? -9.338 17.168 1.888 1.00 38.00 95 GLU A O 1
ATOM 762 N N . ASP A 1 96 ? -7.870 16.383 0.399 1.00 41.25 96 ASP A N 1
ATOM 763 C CA . ASP A 1 96 ? -8.687 15.232 -0.039 1.00 41.25 96 ASP A CA 1
ATOM 764 C C . ASP A 1 96 ? -8.564 14.021 0.905 1.00 41.25 96 ASP A C 1
ATOM 766 O O . ASP A 1 96 ? -9.424 13.144 0.905 1.00 41.25 96 ASP A O 1
ATOM 770 N N . HIS A 1 97 ? -7.523 14.005 1.749 1.00 42.97 97 HIS A N 1
ATOM 771 C CA . HIS A 1 97 ? -7.429 13.153 2.943 1.00 42.97 97 HIS A CA 1
ATOM 772 C C . HIS A 1 97 ? -8.087 13.807 4.167 1.00 42.97 97 HIS A C 1
ATOM 774 O O . HIS A 1 97 ? -7.967 13.292 5.287 1.00 42.97 97 HIS A O 1
ATOM 780 N N . LYS A 1 98 ? -8.769 14.956 4.006 1.00 39.28 98 LYS A N 1
ATOM 781 C CA . LYS A 1 98 ? -9.678 15.400 5.063 1.00 39.28 98 LYS A CA 1
ATOM 782 C C . LYS A 1 98 ? -10.773 14.343 5.156 1.00 39.28 98 LYS A C 1
ATOM 784 O O . LYS A 1 98 ? -11.346 13.993 4.121 1.00 39.28 98 LYS A O 1
ATOM 789 N N . PRO A 1 99 ? -11.075 13.843 6.367 1.00 46.22 99 PRO A N 1
ATOM 790 C CA . PRO A 1 99 ? -12.205 12.953 6.548 1.00 46.22 99 PRO A CA 1
ATOM 791 C C . PRO A 1 99 ? -13.403 13.617 5.878 1.00 46.22 99 PRO A C 1
ATOM 793 O O . PRO A 1 99 ? -13.703 14.787 6.144 1.00 46.22 99 PRO A O 1
ATOM 796 N N . SER A 1 100 ? -14.041 12.900 4.948 1.00 48.72 100 SER A N 1
ATOM 797 C CA . SER A 1 100 ? -15.357 13.305 4.476 1.00 48.72 100 SER A CA 1
ATOM 798 C C . SER A 1 100 ? -16.158 13.558 5.743 1.00 48.72 100 SER A C 1
ATOM 800 O O . SER A 1 100 ? -16.270 12.653 6.563 1.00 48.72 100 SER A O 1
ATOM 802 N N . GLY A 1 101 ? -16.666 14.777 5.950 1.00 49.06 101 GLY A N 1
ATOM 803 C CA . GLY A 1 101 ? -17.419 15.139 7.161 1.00 49.06 101 GLY A CA 1
ATOM 804 C C . GLY A 1 101 ? -18.708 14.329 7.358 1.00 49.06 101 GLY A C 1
ATOM 805 O O . GLY A 1 101 ? -19.545 14.690 8.177 1.00 49.06 101 GLY A O 1
ATOM 806 N N . ASN A 1 102 ? -18.885 13.264 6.577 1.00 55.59 102 ASN A N 1
ATOM 807 C CA . ASN A 1 102 ? -19.939 12.292 6.654 1.00 55.59 102 ASN A CA 1
ATOM 808 C C . ASN A 1 102 ? -19.371 10.965 7.196 1.00 55.59 102 ASN A C 1
ATOM 810 O O . ASN A 1 102 ? -18.952 10.092 6.435 1.00 55.59 102 ASN A O 1
ATOM 814 N N . ASP A 1 103 ? -19.406 10.809 8.522 1.00 69.56 103 ASP A N 1
ATOM 815 C CA . ASP A 1 103 ? -19.000 9.622 9.307 1.00 69.56 103 ASP A CA 1
ATOM 816 C C . ASP A 1 103 ? -19.853 8.356 9.025 1.00 69.56 103 ASP A C 1
ATOM 818 O O . ASP A 1 103 ? -19.862 7.386 9.788 1.00 69.56 103 ASP A O 1
ATOM 822 N N . GLU A 1 104 ? -20.622 8.340 7.938 1.00 79.75 104 GLU A N 1
ATOM 823 C CA . GLU A 1 104 ? -21.579 7.282 7.622 1.00 79.75 104 GLU A CA 1
ATOM 824 C C . GLU A 1 104 ? -21.037 6.229 6.647 1.00 79.75 104 GLU A C 1
ATOM 826 O O . GLU A 1 104 ? -21.520 5.095 6.665 1.00 79.75 104 GLU A O 1
ATOM 831 N N . ALA A 1 105 ? -20.031 6.547 5.822 1.00 84.69 105 ALA A N 1
ATOM 832 C CA . ALA A 1 105 ? -19.522 5.625 4.803 1.00 84.69 105 ALA A CA 1
ATOM 833 C C . ALA A 1 105 ? -18.005 5.742 4.558 1.00 84.69 105 ALA A C 1
ATOM 835 O O . ALA A 1 105 ? -17.430 6.808 4.766 1.00 84.69 105 ALA A O 1
ATOM 836 N N . PRO A 1 106 ? -17.347 4.669 4.067 1.00 90.31 106 PRO A N 1
ATOM 837 C CA . PRO A 1 106 ? -15.954 4.724 3.636 1.00 90.31 106 PRO A CA 1
ATOM 838 C C . PRO A 1 106 ? -15.707 5.790 2.573 1.00 90.31 106 PRO A C 1
ATOM 840 O O . PRO A 1 106 ? -16.544 6.030 1.686 1.00 90.31 106 PRO A O 1
ATOM 843 N N . SER A 1 107 ? -14.510 6.367 2.608 1.00 87.69 107 SER A N 1
ATOM 844 C CA . SER A 1 107 ? -14.113 7.399 1.661 1.00 87.69 107 SER A CA 1
ATOM 845 C C . SER A 1 107 ? -14.203 6.920 0.204 1.00 87.69 107 SER A C 1
ATOM 847 O O . SER A 1 107 ? -14.065 5.722 -0.087 1.00 87.69 107 SER A O 1
ATOM 849 N N . PRO A 1 108 ? -14.421 7.831 -0.762 1.00 82.44 108 PRO A N 1
ATOM 850 C CA . PRO A 1 108 ? -14.394 7.478 -2.182 1.00 82.44 108 PRO A CA 1
ATOM 851 C C . PRO A 1 108 ? -13.101 6.751 -2.594 1.00 82.44 108 PRO A C 1
ATOM 853 O O . PRO A 1 108 ? -13.138 5.840 -3.428 1.00 82.44 108 PRO A O 1
ATOM 856 N N . TYR A 1 109 ? -11.974 7.091 -1.956 1.00 85.31 109 TYR A N 1
ATOM 857 C CA . TYR A 1 109 ? -10.697 6.416 -2.154 1.00 85.31 109 TYR A CA 1
ATOM 858 C C . TYR A 1 109 ? -10.810 4.911 -1.868 1.00 85.31 109 TYR A C 1
ATOM 860 O O . TYR A 1 109 ? -10.607 4.104 -2.783 1.00 85.31 109 TYR A O 1
ATOM 868 N N . LEU A 1 110 ? -11.217 4.513 -0.657 1.00 88.31 110 LEU A N 1
ATOM 869 C CA . LEU A 1 110 ? -11.333 3.098 -0.279 1.00 88.31 110 LEU A CA 1
ATOM 870 C C . LEU A 1 110 ? -12.369 2.350 -1.125 1.00 88.31 110 LEU A C 1
ATOM 872 O O . LEU A 1 110 ? -12.095 1.249 -1.615 1.00 88.31 110 LEU A O 1
ATOM 876 N N . ARG A 1 111 ? -13.523 2.976 -1.389 1.00 87.25 111 ARG A N 1
ATOM 877 C CA . ARG A 1 111 ? -14.576 2.407 -2.251 1.00 87.25 111 ARG A CA 1
ATOM 878 C C . ARG A 1 111 ? -14.059 2.081 -3.649 1.00 87.25 111 ARG A C 1
ATOM 880 O O . ARG A 1 111 ? -14.414 1.054 -4.226 1.00 87.25 111 ARG A O 1
ATOM 887 N N . SER A 1 112 ? -13.171 2.921 -4.173 1.00 81.06 112 SER A N 1
ATOM 888 C CA . SER A 1 112 ? -12.552 2.709 -5.479 1.00 81.06 112 SER A CA 1
ATOM 889 C C . SER A 1 112 ? -11.468 1.625 -5.497 1.00 81.06 112 SER A C 1
ATOM 891 O O . SER A 1 112 ? -11.144 1.119 -6.573 1.00 81.06 112 SER A O 1
ATOM 893 N N . ARG A 1 113 ? -10.884 1.283 -4.339 1.00 86.94 113 ARG A N 1
ATOM 894 C CA . ARG A 1 113 ? -9.907 0.191 -4.209 1.00 86.94 113 ARG A CA 1
ATOM 895 C C . ARG A 1 113 ? -10.602 -1.158 -4.151 1.00 86.94 113 ARG A C 1
ATOM 897 O O . ARG A 1 113 ? -10.172 -2.098 -4.815 1.00 86.94 113 ARG A O 1
ATOM 904 N N . CYS A 1 114 ? -11.680 -1.249 -3.376 1.00 90.12 114 CYS A N 1
ATOM 905 C CA . CYS A 1 114 ? -12.455 -2.474 -3.251 1.00 90.12 114 CYS A CA 1
ATOM 906 C C . CYS A 1 114 ? -13.889 -2.181 -2.799 1.00 90.12 114 CYS A C 1
ATOM 908 O O . CYS A 1 114 ? -14.160 -2.090 -1.604 1.00 90.12 114 CYS A O 1
ATOM 910 N N . SER A 1 115 ? -14.826 -2.109 -3.745 1.00 89.38 115 SER A N 1
ATOM 911 C CA . SER A 1 115 ? -16.249 -1.865 -3.458 1.00 89.38 115 SER A CA 1
ATOM 912 C C . SER A 1 115 ? -16.911 -2.969 -2.625 1.00 89.38 115 SER A C 1
ATOM 914 O O . SER A 1 115 ? -17.911 -2.716 -1.961 1.00 89.38 115 SER A O 1
ATOM 916 N N . LEU A 1 116 ? -16.349 -4.183 -2.637 1.00 90.44 116 LEU A N 1
ATOM 917 C CA . LEU A 1 116 ? -16.817 -5.306 -1.820 1.00 90.44 116 LEU A CA 1
ATOM 918 C C . LEU A 1 116 ? -16.424 -5.153 -0.347 1.00 90.44 116 LEU A C 1
ATOM 920 O O . LEU A 1 116 ? -17.195 -5.508 0.538 1.00 90.44 116 LEU A O 1
ATOM 924 N N . CYS A 1 117 ? -15.222 -4.637 -0.073 1.00 92.19 117 CYS A N 1
ATOM 925 C CA . CYS A 1 117 ? -14.793 -4.340 1.294 1.00 92.19 117 CYS A CA 1
ATOM 926 C C . CYS A 1 117 ? -15.355 -3.012 1.794 1.00 92.19 117 CYS A C 1
ATOM 928 O O . CYS A 1 117 ? -15.598 -2.876 2.987 1.00 92.19 117 CYS A O 1
ATOM 930 N N . PHE A 1 118 ? -15.538 -2.052 0.892 1.00 91.88 118 PHE A N 1
ATOM 931 C CA . PHE A 1 118 ? -15.923 -0.684 1.197 1.00 91.88 118 PHE A CA 1
ATOM 932 C C . PHE A 1 118 ? -17.118 -0.300 0.309 1.00 91.88 118 PHE A C 1
ATOM 934 O O . PHE A 1 118 ? -16.946 0.335 -0.733 1.00 91.88 118 PHE A O 1
ATOM 941 N N . PRO A 1 119 ? -18.339 -0.740 0.651 1.00 88.75 119 PRO A N 1
ATOM 942 C CA . PRO A 1 119 ? -19.545 -0.328 -0.056 1.00 88.75 119 PRO A CA 1
ATOM 943 C C . PRO A 1 119 ? -19.870 1.150 0.202 1.00 88.75 119 PRO A C 1
ATOM 945 O O . PRO A 1 119 ? -19.534 1.712 1.241 1.00 88.75 119 PRO A O 1
ATOM 948 N N . SER A 1 120 ? -20.574 1.783 -0.741 1.00 82.94 120 SER A N 1
ATOM 949 C CA . SER A 1 120 ? -21.076 3.162 -0.598 1.00 82.94 120 SER A CA 1
ATOM 950 C C . SER A 1 120 ? -22.180 3.312 0.441 1.00 82.94 120 SER A C 1
ATOM 952 O O . SER A 1 120 ? -22.381 4.404 0.959 1.00 82.94 120 SER A O 1
ATOM 954 N N . LYS A 1 121 ? -22.900 2.227 0.722 1.00 85.12 121 LYS A N 1
ATOM 955 C CA . LYS A 1 121 ? -23.957 2.155 1.726 1.00 85.12 121 LYS A CA 1
ATOM 956 C C . LYS A 1 121 ? -23.680 0.942 2.605 1.00 85.12 121 LYS A C 1
ATOM 958 O O . LYS A 1 121 ? -24.140 -0.151 2.279 1.00 85.12 121 LYS A O 1
ATOM 963 N N . PRO A 1 122 ? -22.831 1.084 3.628 1.00 85.56 122 PRO A N 1
ATOM 964 C CA . PRO A 1 122 ? -22.520 -0.031 4.498 1.00 85.56 122 PRO A CA 1
ATOM 965 C C . PRO A 1 122 ? -23.671 -0.286 5.479 1.00 85.56 122 PRO A C 1
ATOM 967 O O . PRO A 1 122 ? -24.262 0.641 6.029 1.00 85.56 122 PRO A O 1
ATOM 970 N N . GLU A 1 123 ? -23.988 -1.556 5.707 1.00 82.94 123 GLU A N 1
ATOM 971 C CA . GLU A 1 123 ? -25.002 -1.960 6.680 1.00 82.94 123 GLU A CA 1
ATOM 972 C C . GLU A 1 123 ? -24.357 -2.235 8.038 1.00 82.94 123 GLU A C 1
ATOM 974 O O . GLU A 1 123 ? -23.412 -3.021 8.148 1.00 82.94 123 GLU A O 1
ATOM 979 N N . LYS A 1 124 ? -24.900 -1.618 9.092 1.00 79.81 124 LYS A N 1
ATOM 980 C CA . LYS A 1 124 ? -24.504 -1.892 10.477 1.00 79.81 124 LYS A CA 1
ATOM 981 C C . LYS A 1 124 ? -25.125 -3.215 10.923 1.00 79.81 124 LYS A C 1
ATOM 983 O O . LYS A 1 124 ? -26.222 -3.243 11.474 1.00 79.81 124 LYS A O 1
ATOM 988 N N . ALA A 1 125 ? -24.436 -4.320 10.659 1.00 76.50 125 ALA A N 1
ATOM 989 C CA . ALA A 1 125 ? -24.880 -5.641 11.088 1.00 76.50 125 ALA A CA 1
ATOM 990 C C . ALA A 1 125 ? -24.488 -5.885 12.563 1.00 76.50 125 ALA A C 1
ATOM 992 O O . ALA A 1 125 ? -23.294 -5.972 12.857 1.00 76.50 125 ALA A O 1
ATOM 993 N N . PRO A 1 126 ? -25.447 -6.053 13.497 1.00 71.44 126 PRO A N 1
ATOM 994 C CA . PRO A 1 126 ? -25.159 -6.130 14.937 1.00 71.44 126 PRO A CA 1
ATOM 995 C C . PRO A 1 126 ? -24.303 -7.343 15.337 1.00 71.44 126 PRO A C 1
ATOM 997 O O . PRO A 1 126 ? -23.606 -7.295 16.344 1.00 71.44 126 PRO A O 1
ATOM 1000 N N . ASN A 1 127 ? -24.306 -8.406 14.527 1.00 79.12 127 ASN A N 1
ATOM 1001 C CA . ASN A 1 127 ? -23.579 -9.652 14.799 1.00 79.12 127 ASN A CA 1
ATOM 1002 C C . ASN A 1 127 ? -22.273 -9.791 13.996 1.00 79.12 127 ASN A C 1
ATOM 1004 O O . ASN A 1 127 ? -21.660 -10.858 13.981 1.00 79.12 127 ASN A O 1
ATOM 1008 N N . LYS A 1 128 ? -21.845 -8.744 13.281 1.00 81.44 128 LYS A N 1
ATOM 1009 C CA . LYS A 1 128 ? -20.632 -8.785 12.458 1.00 81.44 128 LYS A CA 1
ATOM 1010 C C . LYS A 1 128 ? -19.426 -8.350 13.294 1.00 81.44 128 LYS A C 1
ATOM 1012 O O . LYS A 1 128 ? -19.368 -7.228 13.783 1.00 81.44 128 LYS A O 1
ATOM 1017 N N . HIS A 1 129 ? -18.439 -9.235 13.450 1.00 84.56 129 HIS A N 1
ATOM 1018 C CA . HIS A 1 129 ? -17.226 -8.927 14.222 1.00 84.56 129 HIS A CA 1
ATOM 1019 C C . HIS A 1 129 ? -16.345 -7.858 13.561 1.00 84.56 129 HIS A C 1
ATOM 1021 O O . HIS A 1 129 ? -15.780 -7.016 14.264 1.00 84.56 129 HIS A O 1
ATOM 1027 N N . PHE A 1 130 ? -16.236 -7.903 12.230 1.00 90.94 130 PHE A N 1
ATOM 1028 C CA . PHE A 1 130 ? -15.426 -6.992 11.425 1.00 90.94 130 PHE A CA 1
ATOM 1029 C C . PHE A 1 130 ? -16.150 -6.649 10.131 1.00 90.94 130 PHE A C 1
ATOM 1031 O O . PHE A 1 130 ? -16.643 -7.543 9.444 1.00 90.94 130 PHE A O 1
ATOM 1038 N N . ASP A 1 131 ? -16.164 -5.374 9.771 1.00 92.25 131 ASP A N 1
ATOM 1039 C CA . ASP A 1 131 ? -16.744 -4.862 8.539 1.00 92.25 131 ASP A CA 1
ATOM 1040 C C . ASP A 1 131 ? -15.885 -5.169 7.315 1.00 92.25 131 ASP A C 1
ATOM 1042 O O . ASP A 1 131 ? -16.418 -5.504 6.252 1.00 92.25 131 ASP A O 1
ATOM 1046 N N . SER A 1 132 ? -14.565 -5.133 7.494 1.00 93.00 132 SER A N 1
ATOM 1047 C CA . SER A 1 132 ? -13.570 -5.479 6.486 1.00 93.00 132 SER A CA 1
ATOM 1048 C C . SER A 1 132 ? -12.352 -6.150 7.130 1.00 93.00 132 SER A C 1
ATOM 1050 O O . SER A 1 132 ? -12.123 -6.016 8.330 1.00 93.00 132 SER A O 1
ATOM 1052 N N . ILE A 1 133 ? -11.601 -6.919 6.335 1.00 94.62 133 ILE A N 1
ATOM 1053 C CA . ILE A 1 133 ? -10.370 -7.588 6.774 1.00 94.62 133 ILE A CA 1
ATOM 1054 C C . ILE A 1 133 ? -9.230 -7.184 5.843 1.00 94.62 133 ILE A C 1
ATOM 1056 O O . ILE A 1 133 ? -9.354 -7.316 4.616 1.00 94.62 133 ILE A O 1
ATOM 1060 N N . GLN A 1 134 ? -8.138 -6.709 6.432 1.00 95.25 134 GLN A N 1
ATOM 1061 C CA . GLN A 1 134 ? -6.898 -6.338 5.763 1.00 95.25 134 GLN A CA 1
ATOM 1062 C C . GLN A 1 134 ? -5.762 -7.258 6.208 1.00 95.25 134 GLN A C 1
ATOM 1064 O O . GLN A 1 134 ? -5.743 -7.728 7.341 1.00 95.25 134 GLN A O 1
ATOM 1069 N N . CYS A 1 135 ? -4.813 -7.504 5.314 1.00 94.69 135 CYS A N 1
ATOM 1070 C CA . CYS A 1 135 ? -3.567 -8.202 5.594 1.00 94.69 135 CYS A CA 1
ATOM 1071 C C . CYS A 1 135 ? -2.411 -7.229 5.370 1.00 94.69 135 CYS A C 1
ATOM 1073 O O . CYS A 1 135 ? -2.407 -6.501 4.373 1.00 94.69 135 CYS A O 1
ATOM 1075 N N . LEU A 1 136 ? -1.469 -7.218 6.303 1.00 92.62 136 LEU A N 1
ATOM 1076 C CA . LEU A 1 136 ? -0.254 -6.420 6.282 1.00 92.62 136 LEU A CA 1
ATOM 1077 C C . LEU A 1 136 ? 0.951 -7.338 6.120 1.00 92.62 136 LEU A C 1
ATOM 1079 O O . LEU A 1 136 ? 1.012 -8.369 6.787 1.00 92.62 136 LEU A O 1
ATOM 1083 N N . ASP A 1 137 ? 1.885 -6.945 5.261 1.00 90.88 137 ASP A N 1
ATOM 1084 C CA . ASP A 1 137 ? 3.157 -7.646 5.075 1.00 90.88 137 ASP A CA 1
ATOM 1085 C C . ASP A 1 137 ? 4.227 -6.707 4.494 1.00 90.88 137 ASP A C 1
ATOM 1087 O O . ASP A 1 137 ? 3.908 -5.743 3.783 1.00 90.88 137 ASP A O 1
ATOM 1091 N N . ALA A 1 138 ? 5.496 -7.010 4.771 1.00 88.44 138 ALA A N 1
ATOM 1092 C CA . ALA A 1 138 ? 6.652 -6.318 4.225 1.00 88.44 138 ALA A CA 1
ATOM 1093 C C . ALA A 1 138 ? 7.454 -7.197 3.247 1.00 88.44 138 ALA A C 1
ATOM 1095 O O . ALA A 1 138 ? 8.083 -8.207 3.585 1.00 88.44 138 ALA A O 1
ATOM 1096 N N . CYS A 1 139 ? 7.557 -6.729 2.004 1.00 86.12 139 CYS A N 1
ATOM 1097 C CA . CYS A 1 139 ? 8.351 -7.354 0.959 1.00 86.12 139 CYS A CA 1
ATOM 1098 C C . CYS A 1 139 ? 9.693 -6.632 0.748 1.00 86.12 139 CYS A C 1
ATOM 1100 O O . CYS A 1 139 ? 9.784 -5.627 0.046 1.00 86.12 139 CYS A O 1
ATOM 1102 N N . PHE A 1 140 ? 10.774 -7.198 1.287 1.00 82.94 140 PHE A N 1
ATOM 1103 C CA . PHE A 1 140 ? 12.160 -6.733 1.093 1.00 82.94 140 PHE A CA 1
ATOM 1104 C C . PHE A 1 140 ? 12.834 -7.254 -0.187 1.00 82.94 140 PHE A C 1
ATOM 1106 O O . PHE A 1 140 ? 14.020 -7.028 -0.395 1.00 82.94 140 PHE A O 1
ATOM 1113 N N . GLN A 1 141 ? 12.110 -7.982 -1.045 1.00 79.94 141 GLN A N 1
ATOM 1114 C CA . GLN A 1 141 ? 12.623 -8.360 -2.372 1.00 79.94 141 GLN A CA 1
ATOM 1115 C C . GLN A 1 141 ? 12.464 -7.220 -3.389 1.00 79.94 141 GLN A C 1
ATOM 1117 O O . GLN A 1 141 ? 13.128 -7.206 -4.423 1.00 79.94 141 GLN A O 1
ATOM 1122 N N . GLN A 1 142 ? 11.589 -6.253 -3.100 1.00 79.06 142 GLN A N 1
ATOM 1123 C CA . GLN A 1 142 ? 11.321 -5.104 -3.955 1.00 79.06 142 GLN A CA 1
ATOM 1124 C C . GLN A 1 142 ? 12.168 -3.918 -3.504 1.00 79.06 142 GLN A C 1
ATOM 1126 O O . GLN A 1 142 ? 11.763 -3.121 -2.664 1.00 79.06 142 GLN A O 1
ATOM 1131 N N . VAL A 1 143 ? 13.370 -3.832 -4.063 1.00 80.94 143 VAL A N 1
ATOM 1132 C CA . VAL A 1 143 ? 14.337 -2.774 -3.766 1.00 80.94 143 VAL A CA 1
ATOM 1133 C C . VAL A 1 143 ? 14.446 -1.802 -4.931 1.00 80.94 143 VAL A C 1
ATOM 1135 O O . VAL A 1 143 ? 14.369 -2.193 -6.097 1.00 80.94 143 VAL A O 1
ATOM 1138 N N . ARG A 1 144 ? 14.679 -0.527 -4.623 1.00 80.62 144 ARG A N 1
ATOM 1139 C CA . ARG A 1 144 ? 14.949 0.504 -5.629 1.00 80.62 144 ARG A CA 1
ATOM 1140 C C . ARG A 1 144 ? 16.362 1.020 -5.447 1.00 80.62 144 ARG A C 1
ATOM 1142 O O . ARG A 1 144 ? 16.681 1.581 -4.402 1.00 80.62 144 ARG A O 1
ATOM 1149 N N . CYS A 1 145 ? 17.214 0.852 -6.456 1.00 77.75 145 CYS A N 1
ATOM 1150 C CA . CYS A 1 145 ? 18.554 1.440 -6.450 1.00 77.75 145 CYS A CA 1
ATOM 1151 C C . CYS A 1 145 ? 18.464 2.965 -6.357 1.00 77.75 145 CYS A C 1
ATOM 1153 O O . CYS A 1 145 ? 17.568 3.579 -6.936 1.00 77.75 145 CYS A O 1
ATOM 1155 N N . ARG A 1 146 ? 19.424 3.594 -5.679 1.00 73.00 146 ARG A N 1
ATOM 1156 C CA . ARG A 1 146 ? 19.622 5.036 -5.831 1.00 73.00 146 ARG A CA 1
ATOM 1157 C C . ARG A 1 146 ? 19.990 5.311 -7.286 1.00 73.00 146 ARG A C 1
ATOM 1159 O O . ARG A 1 146 ? 20.985 4.787 -7.782 1.00 73.00 146 ARG A O 1
ATOM 1166 N N . GLY A 1 147 ? 19.166 6.092 -7.977 1.00 65.31 147 GLY A N 1
ATOM 1167 C CA . GLY A 1 147 ? 19.461 6.504 -9.344 1.00 65.31 147 GLY A CA 1
ATOM 1168 C C . GLY A 1 147 ? 20.716 7.377 -9.391 1.00 65.31 147 GLY A C 1
ATOM 1169 O O . GLY A 1 147 ? 20.934 8.202 -8.507 1.00 65.31 147 GLY A O 1
ATOM 1170 N N . THR A 1 148 ? 21.534 7.216 -10.432 1.00 54.31 148 THR A N 1
ATOM 1171 C CA . THR A 1 148 ? 22.667 8.112 -10.724 1.00 54.31 148 THR A CA 1
ATOM 1172 C C . THR A 1 148 ? 22.247 9.381 -11.475 1.00 54.31 148 THR A C 1
ATOM 1174 O O . THR A 1 148 ? 23.018 10.333 -11.490 1.00 54.31 148 THR A O 1
ATOM 1177 N N . ALA A 1 149 ? 21.036 9.428 -12.051 1.00 47.97 149 ALA A N 1
ATOM 1178 C CA . ALA A 1 149 ? 20.346 10.626 -12.550 1.00 47.97 149 ALA A CA 1
ATOM 1179 C C . ALA A 1 149 ? 18.948 10.269 -13.113 1.00 47.97 149 ALA A C 1
ATOM 1181 O O . ALA A 1 149 ? 18.841 9.336 -13.905 1.00 47.97 149 ALA A O 1
ATOM 1182 N N . GLY A 1 150 ? 17.922 11.074 -12.802 1.00 52.34 150 GLY A N 1
ATOM 1183 C CA . GLY A 1 150 ? 16.850 11.418 -13.753 1.00 52.34 150 GLY A CA 1
ATOM 1184 C C . GLY A 1 150 ? 15.766 10.386 -14.090 1.00 52.34 150 GLY A C 1
ATOM 1185 O O . GLY A 1 150 ? 15.377 10.309 -15.258 1.00 52.34 150 GLY A O 1
ATOM 1186 N N . ASP A 1 151 ? 15.232 9.647 -13.114 1.00 56.12 151 ASP A N 1
ATOM 1187 C CA . ASP A 1 151 ? 13.889 9.083 -13.307 1.00 56.12 151 ASP A CA 1
ATOM 1188 C C . ASP A 1 151 ? 12.877 10.236 -13.335 1.00 56.12 151 ASP A C 1
ATOM 1190 O O . ASP A 1 151 ? 12.955 11.165 -12.530 1.00 56.12 151 ASP A O 1
ATOM 1194 N N . ILE A 1 152 ? 11.958 10.208 -14.301 1.00 60.03 152 ILE A N 1
ATOM 1195 C CA . ILE A 1 152 ? 10.876 11.191 -14.371 1.00 60.03 152 ILE A CA 1
ATOM 1196 C C . ILE A 1 152 ? 9.979 10.940 -13.163 1.00 60.03 152 ILE A C 1
ATOM 1198 O O . ILE A 1 152 ? 9.485 9.827 -12.980 1.00 60.03 152 ILE A O 1
ATOM 1202 N N . GLU A 1 153 ? 9.769 11.967 -12.347 1.00 61.34 153 GLU A N 1
ATOM 1203 C CA . GLU A 1 153 ? 8.801 11.907 -11.262 1.00 61.34 153 GLU A CA 1
ATOM 1204 C C . GLU A 1 153 ? 7.400 11.927 -11.879 1.00 61.34 153 GLU A C 1
ATOM 1206 O O . GLU A 1 153 ? 6.880 12.961 -12.294 1.00 61.34 153 GLU A O 1
ATOM 1211 N N . ILE A 1 154 ? 6.832 10.735 -12.054 1.00 63.41 154 ILE A N 1
ATOM 1212 C CA . ILE A 1 154 ? 5.468 10.576 -12.542 1.00 63.41 154 ILE A CA 1
ATOM 1213 C C . ILE A 1 154 ? 4.559 10.591 -11.323 1.00 63.41 154 ILE A C 1
ATOM 1215 O O . ILE A 1 154 ? 4.483 9.617 -10.572 1.00 63.41 154 ILE A O 1
ATOM 1219 N N . GLU A 1 155 ? 3.849 11.697 -11.141 1.00 63.59 155 GLU A N 1
ATOM 1220 C CA . GLU A 1 155 ? 2.815 11.797 -10.123 1.00 63.59 155 GLU A CA 1
ATOM 1221 C C . GLU A 1 155 ? 1.608 10.945 -10.539 1.00 63.59 155 GLU A C 1
ATOM 1223 O O . GLU A 1 155 ? 0.847 11.272 -11.458 1.00 63.59 155 GLU A O 1
ATOM 1228 N N . LEU A 1 156 ? 1.466 9.786 -9.893 1.00 63.47 156 LEU A N 1
ATOM 1229 C CA . LEU A 1 156 ? 0.356 8.878 -10.148 1.00 63.47 156 LEU A CA 1
ATOM 1230 C C . LEU A 1 156 ? -0.893 9.403 -9.457 1.00 63.47 156 LEU A C 1
ATOM 1232 O O . LEU A 1 156 ? -1.029 9.288 -8.247 1.00 63.47 156 LEU A O 1
ATOM 1236 N N . VAL A 1 157 ? -1.855 9.843 -10.255 1.00 56.81 157 VAL A N 1
ATOM 1237 C CA . VAL A 1 157 ? -3.163 10.396 -9.865 1.00 56.81 157 VAL A CA 1
ATOM 1238 C C . VAL A 1 157 ? -3.945 9.600 -8.818 1.00 56.81 157 VAL A C 1
ATOM 1240 O O . VAL A 1 157 ? -4.824 10.118 -8.137 1.00 56.81 157 VAL A O 1
ATOM 1243 N N . ARG A 1 158 ? -3.684 8.300 -8.705 1.00 63.31 158 ARG A N 1
ATOM 1244 C CA . ARG A 1 158 ? -4.324 7.432 -7.715 1.00 63.31 158 ARG A CA 1
ATOM 1245 C C . ARG A 1 158 ? -3.275 6.539 -7.094 1.00 63.31 158 ARG A C 1
ATOM 1247 O O . ARG A 1 158 ? -3.361 5.308 -7.172 1.00 63.31 158 ARG A O 1
ATOM 1254 N N . THR A 1 159 ? -2.268 7.164 -6.497 1.00 77.25 159 THR A N 1
ATOM 1255 C CA . THR A 1 159 ? -1.288 6.455 -5.685 1.00 77.25 159 THR A CA 1
ATOM 1256 C C . THR A 1 159 ? -1.992 5.681 -4.570 1.00 77.25 159 THR A C 1
ATOM 1258 O O . THR A 1 159 ? -3.006 6.114 -4.024 1.00 77.25 159 THR A O 1
ATOM 1261 N N . CYS A 1 160 ? -1.512 4.474 -4.292 1.00 87.44 160 CYS A N 1
ATOM 1262 C CA . CYS A 1 160 ? -1.842 3.782 -3.047 1.00 87.44 160 CYS A CA 1
ATOM 1263 C C . CYS A 1 160 ? -0.724 3.934 -2.023 1.00 87.44 160 CYS A C 1
ATOM 1265 O O . CYS A 1 160 ? -0.814 3.356 -0.950 1.00 87.44 160 CYS A O 1
ATOM 1267 N N . PHE A 1 161 ? 0.314 4.710 -2.339 1.00 89.94 161 PHE A N 1
ATOM 1268 C CA . PHE A 1 161 ? 1.389 4.985 -1.409 1.00 89.94 161 PHE A CA 1
ATOM 1269 C C . PHE A 1 161 ? 0.957 6.036 -0.396 1.00 89.94 161 PHE A C 1
ATOM 1271 O O . PHE A 1 161 ? 0.482 7.105 -0.776 1.00 89.94 161 PHE A O 1
ATOM 1278 N N . VAL A 1 162 ? 1.157 5.733 0.883 1.00 90.38 162 VAL A N 1
ATOM 1279 C CA . VAL A 1 162 ? 1.042 6.725 1.951 1.00 90.38 162 VAL A CA 1
ATOM 1280 C C . VAL A 1 162 ? 2.125 7.785 1.801 1.00 90.38 162 VAL A C 1
ATOM 1282 O O . VAL A 1 162 ? 3.219 7.519 1.285 1.00 90.38 162 VAL A O 1
ATOM 1285 N N . THR A 1 163 ? 1.822 8.998 2.250 1.00 89.12 163 THR A N 1
ATOM 1286 C CA . THR A 1 163 ? 2.740 10.121 2.079 1.00 89.12 163 THR A CA 1
ATOM 1287 C C . THR A 1 163 ? 3.949 9.995 3.014 1.00 89.12 163 THR A C 1
ATOM 1289 O O . THR A 1 163 ? 3.856 9.399 4.094 1.00 89.12 163 THR A O 1
ATOM 1292 N N . PRO A 1 164 ? 5.100 10.600 2.667 1.00 87.62 164 PRO A N 1
ATOM 1293 C CA . PRO A 1 164 ? 6.227 10.699 3.591 1.00 87.62 164 PRO A CA 1
ATOM 1294 C C . PRO A 1 164 ? 5.864 11.389 4.916 1.00 87.62 164 PRO A C 1
ATOM 1296 O O . PRO A 1 164 ? 6.436 11.050 5.952 1.00 87.62 164 PRO A O 1
ATOM 1299 N N . ALA A 1 165 ? 4.906 12.322 4.893 1.00 88.56 165 ALA A N 1
ATOM 1300 C CA . ALA A 1 165 ? 4.407 13.009 6.080 1.00 88.56 165 ALA A CA 1
ATOM 1301 C C . ALA A 1 165 ? 3.640 12.058 7.013 1.00 88.56 165 ALA A C 1
ATOM 1303 O O . ALA A 1 165 ? 3.918 12.041 8.212 1.00 88.56 165 ALA A O 1
ATOM 1304 N N . ASP A 1 166 ? 2.756 11.210 6.473 1.00 90.50 166 ASP A N 1
ATOM 1305 C CA . ASP A 1 166 ? 2.048 10.188 7.260 1.00 90.50 166 ASP A CA 1
ATOM 1306 C C . ASP A 1 166 ? 3.046 9.201 7.896 1.00 90.50 166 ASP A C 1
ATOM 1308 O O . ASP A 1 166 ? 2.953 8.886 9.083 1.00 90.50 166 ASP A O 1
ATOM 1312 N N . ILE A 1 167 ? 4.072 8.773 7.146 1.00 90.62 167 ILE A N 1
ATOM 1313 C CA . ILE A 1 167 ? 5.133 7.895 7.673 1.00 90.62 167 ILE A CA 1
ATOM 1314 C C . ILE A 1 167 ? 5.909 8.585 8.804 1.00 90.62 167 ILE A C 1
ATOM 1316 O O . ILE A 1 167 ? 6.212 7.957 9.821 1.00 90.62 167 ILE A O 1
ATOM 1320 N N . ALA A 1 168 ? 6.250 9.866 8.644 1.00 90.25 168 ALA A N 1
ATOM 1321 C CA . ALA A 1 168 ? 6.958 10.633 9.665 1.00 90.25 168 ALA A CA 1
ATOM 1322 C C . ALA A 1 168 ? 6.109 10.826 10.933 1.00 90.25 168 ALA A C 1
ATOM 1324 O O . ALA A 1 168 ? 6.628 10.678 12.041 1.00 90.25 168 ALA A O 1
ATOM 1325 N N . SER A 1 169 ? 4.808 11.090 10.777 1.00 91.06 169 SER A N 1
ATOM 1326 C CA . SER A 1 169 ? 3.847 11.165 11.882 1.00 91.06 169 SER A CA 1
ATOM 1327 C C . SER A 1 169 ? 3.802 9.852 12.667 1.00 91.06 169 SER A C 1
ATOM 1329 O O . SER A 1 169 ? 4.077 9.844 13.870 1.00 91.06 169 SER A O 1
ATOM 1331 N N . ALA A 1 170 ? 3.580 8.727 11.982 1.00 90.50 170 ALA A N 1
ATOM 1332 C CA . ALA A 1 170 ? 3.540 7.405 12.603 1.00 90.50 170 ALA A CA 1
ATOM 1333 C C . ALA A 1 170 ? 4.872 7.037 13.276 1.00 90.50 170 ALA A C 1
ATOM 1335 O O . ALA A 1 170 ? 4.900 6.443 14.357 1.00 90.50 170 ALA A O 1
ATOM 1336 N N . LYS A 1 171 ? 6.005 7.424 12.675 1.00 90.38 171 LYS A N 1
ATOM 1337 C CA . LYS A 1 171 ? 7.330 7.241 13.278 1.00 90.38 171 LYS A CA 1
ATOM 1338 C C . LYS A 1 171 ? 7.441 7.986 14.606 1.00 90.38 171 LYS A C 1
ATOM 1340 O O . LYS A 1 171 ? 7.811 7.370 15.603 1.00 90.38 171 LYS A O 1
ATOM 1345 N N . ASN A 1 172 ? 7.083 9.268 14.637 1.00 90.06 172 ASN A N 1
ATOM 1346 C CA . ASN A 1 172 ? 7.108 10.068 15.862 1.00 90.06 172 ASN A CA 1
ATOM 1347 C C . ASN A 1 172 ? 6.154 9.493 16.922 1.00 90.06 172 ASN A C 1
ATOM 1349 O O . ASN A 1 172 ? 6.495 9.435 18.107 1.00 90.06 172 ASN A O 1
ATOM 1353 N N . HIS A 1 173 ? 4.984 9.005 16.502 1.00 86.25 173 HIS A N 1
ATOM 1354 C CA . HIS A 1 173 ? 4.025 8.343 17.381 1.00 86.25 173 HIS A CA 1
ATOM 1355 C C . HIS A 1 173 ? 4.624 7.096 18.047 1.00 86.25 173 HIS A C 1
ATOM 1357 O O . HIS A 1 173 ? 4.585 6.971 19.269 1.00 86.25 173 HIS A O 1
ATOM 1363 N N . VAL A 1 174 ? 5.235 6.197 17.271 1.00 84.88 174 VAL A N 1
ATOM 1364 C CA . VAL A 1 174 ? 5.853 4.968 17.798 1.00 84.88 174 VAL A CA 1
ATOM 1365 C C . VAL A 1 174 ? 7.083 5.281 18.658 1.00 84.88 174 VAL A C 1
ATOM 1367 O O . VAL A 1 174 ? 7.249 4.711 19.736 1.00 84.88 174 VAL A O 1
ATOM 1370 N N . GLU A 1 175 ? 7.950 6.195 18.219 1.00 85.75 175 GLU A N 1
ATOM 1371 C CA . GLU A 1 175 ? 9.180 6.543 18.943 1.00 85.75 175 GLU A CA 1
ATOM 1372 C C . GLU A 1 175 ? 8.894 7.249 20.275 1.00 85.75 175 GLU A C 1
ATOM 1374 O O . GLU A 1 175 ? 9.538 6.934 21.274 1.00 85.75 175 GLU A O 1
ATOM 1379 N N . SER A 1 176 ? 7.889 8.130 20.334 1.00 82.56 176 SER A N 1
ATOM 1380 C CA . SER A 1 176 ? 7.490 8.796 21.584 1.00 82.56 176 SER A CA 1
ATOM 1381 C C . SER A 1 176 ? 6.929 7.829 22.636 1.00 82.56 176 SER A C 1
ATOM 1383 O O . SER A 1 176 ? 7.079 8.064 23.836 1.00 82.56 176 SER A O 1
ATOM 1385 N N . ARG A 1 177 ? 6.306 6.725 22.205 1.00 76.12 177 ARG A N 1
ATOM 1386 C CA . ARG A 1 177 ? 5.697 5.724 23.096 1.00 76.12 177 ARG A CA 1
ATOM 1387 C C . ARG A 1 177 ? 6.660 4.646 23.568 1.00 76.12 177 ARG A C 1
ATOM 1389 O O . ARG A 1 177 ? 6.469 4.123 24.661 1.00 76.12 177 ARG A O 1
ATOM 1396 N N . ARG A 1 178 ? 7.709 4.356 22.795 1.00 68.75 178 ARG A N 1
ATOM 1397 C CA . ARG A 1 178 ? 8.735 3.362 23.155 1.00 68.75 178 ARG A CA 1
ATOM 1398 C C . ARG A 1 178 ? 9.613 3.763 24.347 1.00 68.75 178 ARG A C 1
ATOM 1400 O O . ARG A 1 178 ? 10.360 2.923 24.836 1.00 68.75 178 ARG A O 1
ATOM 1407 N N . GLY A 1 179 ? 9.515 5.007 24.823 1.00 55.53 179 GLY A N 1
ATOM 1408 C CA . GLY A 1 179 ? 10.378 5.542 25.874 1.00 55.53 179 GLY A CA 1
ATOM 1409 C C . GLY A 1 179 ? 11.831 5.679 25.407 1.00 55.53 179 GLY A C 1
ATOM 1410 O O . GLY A 1 179 ? 12.297 4.997 24.490 1.00 55.53 179 GLY A O 1
ATOM 1411 N N . THR A 1 180 ? 12.590 6.582 26.029 1.00 44.34 180 THR A N 1
ATOM 1412 C CA . THR A 1 180 ? 14.051 6.561 25.893 1.00 44.34 180 THR A CA 1
ATOM 1413 C C . THR A 1 180 ? 14.493 5.172 26.316 1.00 44.34 180 THR A C 1
ATOM 1415 O O . THR A 1 180 ? 14.086 4.742 27.392 1.00 44.34 180 THR A O 1
ATOM 1418 N N . LYS A 1 181 ? 15.276 4.463 25.490 1.00 43.81 181 LYS A N 1
ATOM 1419 C CA . LYS A 1 181 ? 15.884 3.184 25.877 1.00 43.81 181 LYS A CA 1
ATOM 1420 C C . LYS A 1 181 ? 16.561 3.376 27.234 1.00 43.81 181 LYS A C 1
ATOM 1422 O O . LYS A 1 181 ? 17.705 3.823 27.288 1.00 43.81 181 LYS A O 1
ATOM 1427 N N . SER A 1 182 ? 15.869 3.042 28.321 1.00 36.31 182 SER A N 1
ATOM 1428 C CA . SER A 1 182 ? 16.534 2.690 29.556 1.00 36.31 182 SER A CA 1
ATOM 1429 C C . SER A 1 182 ? 17.478 1.584 29.134 1.00 36.31 182 SER A C 1
ATOM 1431 O O . SER A 1 182 ? 17.082 0.645 28.439 1.00 36.31 182 SER A O 1
ATOM 1433 N N . THR A 1 183 ? 18.753 1.781 29.420 1.00 36.91 183 THR A N 1
ATOM 1434 C CA . THR A 1 183 ? 19.810 0.796 29.279 1.00 36.91 183 THR A CA 1
ATOM 1435 C C . THR A 1 183 ? 19.406 -0.472 30.030 1.00 36.91 183 THR A C 1
ATOM 1437 O O . THR A 1 183 ? 19.863 -0.710 31.144 1.00 36.91 183 THR A O 1
ATOM 1440 N N . ARG A 1 184 ? 18.549 -1.313 29.439 1.00 39.34 184 ARG A N 1
ATOM 1441 C CA . ARG A 1 184 ? 18.395 -2.695 29.865 1.00 39.34 184 ARG A CA 1
ATOM 1442 C C . ARG A 1 184 ? 19.651 -3.376 29.362 1.00 39.34 184 ARG A C 1
ATOM 1444 O O . ARG A 1 184 ? 19.790 -3.707 28.184 1.00 39.34 184 ARG A O 1
ATOM 1451 N N . ALA A 1 185 ? 20.629 -3.401 30.259 1.00 35.28 185 ALA A N 1
ATOM 1452 C CA . ALA A 1 185 ? 21.864 -4.129 30.107 1.00 35.28 185 ALA A CA 1
ATOM 1453 C C . ALA A 1 185 ? 21.565 -5.508 29.512 1.00 35.28 185 ALA A C 1
ATOM 1455 O O . ALA A 1 185 ? 20.578 -6.151 29.871 1.00 35.28 185 ALA A O 1
ATOM 1456 N N . LYS A 1 186 ? 22.444 -5.953 28.611 1.00 41.38 186 LYS A N 1
ATOM 1457 C CA . LYS A 1 186 ? 22.625 -7.368 28.291 1.00 41.38 186 LYS A CA 1
ATOM 1458 C C . LYS A 1 186 ? 22.669 -8.162 29.606 1.00 41.38 186 LYS A C 1
ATOM 1460 O O . LYS A 1 186 ? 23.713 -8.200 30.249 1.00 41.38 186 LYS A O 1
ATOM 1465 N N . ALA A 1 187 ? 21.562 -8.776 29.994 1.00 35.06 187 ALA A N 1
ATOM 1466 C CA . ALA A 1 187 ? 21.515 -9.782 31.040 1.00 35.06 187 ALA A CA 1
ATOM 1467 C C . ALA A 1 187 ? 21.347 -11.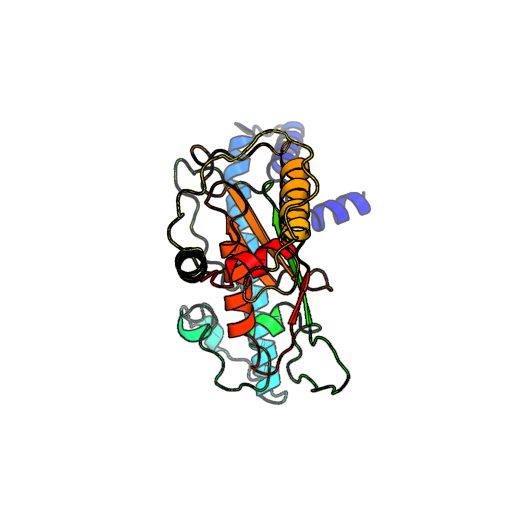136 30.337 1.00 35.06 187 ALA A C 1
ATOM 1469 O O . ALA A 1 187 ? 20.337 -11.356 29.675 1.00 35.06 187 ALA A O 1
ATOM 1470 N N . SER A 1 188 ? 22.417 -11.945 30.409 1.00 37.41 188 SER A N 1
ATOM 1471 C CA . SER A 1 188 ? 22.492 -13.412 30.231 1.00 37.41 188 SER A CA 1
ATOM 1472 C C . SER A 1 188 ? 21.757 -13.992 29.016 1.00 37.41 188 SER A C 1
ATOM 1474 O O . SER A 1 188 ? 20.561 -14.235 29.033 1.00 37.41 188 SER A O 1
ATOM 1476 N N . LYS A 1 189 ? 22.415 -14.280 27.888 1.00 42.91 189 LYS A N 1
ATOM 1477 C CA . LYS A 1 189 ? 23.332 -15.425 27.716 1.00 42.91 189 LYS A CA 1
ATOM 1478 C C . LYS A 1 189 ? 23.209 -16.494 28.818 1.00 42.91 189 LYS A C 1
ATOM 1480 O O . LYS A 1 189 ? 23.991 -16.494 29.754 1.00 42.91 189 LYS A O 1
ATOM 1485 N N . GLY A 1 190 ? 22.228 -17.379 28.639 1.00 42.16 190 GLY A N 1
ATOM 1486 C CA . GLY A 1 190 ? 22.226 -18.768 29.100 1.00 42.16 190 GLY A CA 1
ATOM 1487 C C . GLY A 1 190 ? 22.260 -19.006 30.605 1.00 42.16 190 GLY A C 1
ATOM 1488 O O . GLY A 1 190 ? 23.324 -19.309 31.125 1.00 42.16 190 GLY A O 1
ATOM 1489 N N . THR A 1 191 ? 21.095 -19.012 31.246 1.00 32.84 191 THR A N 1
ATOM 1490 C CA . THR A 1 191 ? 20.779 -19.989 32.297 1.00 32.84 191 THR A CA 1
ATOM 1491 C C . THR A 1 191 ? 19.309 -20.380 32.179 1.00 32.84 191 THR A C 1
ATOM 1493 O O . THR A 1 191 ? 18.447 -19.558 31.871 1.00 32.84 191 THR A O 1
ATOM 1496 N N . ASP A 1 192 ? 19.068 -21.674 32.332 1.00 41.88 192 ASP A N 1
ATOM 1497 C CA . ASP A 1 192 ? 17.777 -22.358 32.287 1.00 41.88 192 ASP A CA 1
ATOM 1498 C C . ASP A 1 192 ? 17.076 -22.200 33.652 1.00 41.88 192 ASP A C 1
ATOM 1500 O O . ASP A 1 192 ? 16.741 -23.175 34.320 1.00 41.88 192 ASP A O 1
ATOM 1504 N N . ASP A 1 193 ? 16.951 -20.954 34.124 1.00 37.22 193 ASP A N 1
ATOM 1505 C CA . ASP A 1 193 ? 16.381 -20.647 35.438 1.00 37.22 193 ASP A CA 1
ATOM 1506 C C . ASP A 1 193 ? 14.865 -20.445 35.313 1.00 37.22 193 ASP A C 1
ATOM 1508 O O . ASP A 1 193 ? 14.346 -19.363 35.022 1.00 37.22 193 ASP A O 1
ATOM 1512 N N . LEU A 1 194 ? 14.157 -21.551 35.525 1.00 49.50 194 LEU A N 1
ATOM 1513 C CA . LEU A 1 194 ? 12.744 -21.608 35.878 1.00 49.50 194 LEU A CA 1
ATOM 1514 C C . LEU A 1 194 ? 12.552 -20.854 37.205 1.00 49.50 194 LEU A C 1
ATOM 1516 O O . LEU A 1 194 ? 12.928 -21.410 38.226 1.00 49.50 194 LEU A O 1
ATOM 1520 N N . GLU A 1 195 ? 12.041 -19.612 37.178 1.00 47.50 195 GLU A N 1
ATOM 1521 C CA . GLU A 1 195 ? 11.307 -18.913 38.276 1.00 47.50 195 GLU A CA 1
ATOM 1522 C C . GLU A 1 195 ? 11.212 -17.372 38.118 1.00 47.50 195 GLU A C 1
ATOM 1524 O O . GLU A 1 195 ? 10.896 -16.654 39.067 1.00 47.50 195 GLU A O 1
ATOM 1529 N N . ALA A 1 196 ? 11.405 -16.800 36.924 1.00 56.72 196 ALA A N 1
ATOM 1530 C CA . ALA A 1 196 ? 10.881 -15.453 36.674 1.00 56.72 196 ALA A CA 1
ATOM 1531 C C . ALA A 1 196 ? 9.364 -15.553 36.430 1.00 56.72 196 ALA A C 1
ATOM 1533 O O . ALA A 1 196 ? 8.954 -16.115 35.416 1.00 56.72 196 ALA A O 1
ATOM 1534 N N . GLU A 1 197 ? 8.533 -15.036 37.346 1.00 59.62 197 GLU A N 1
ATOM 1535 C CA . GLU A 1 197 ? 7.086 -14.911 37.104 1.00 59.62 197 GLU A CA 1
ATOM 1536 C C . GLU A 1 197 ? 6.852 -14.227 35.751 1.00 59.62 197 GLU A C 1
ATOM 1538 O O . GLU A 1 197 ? 7.397 -13.150 35.493 1.00 59.62 197 GLU A O 1
ATOM 1543 N N . ASP A 1 198 ? 6.071 -14.869 34.882 1.00 72.44 198 ASP A N 1
ATOM 1544 C CA . ASP A 1 198 ? 5.766 -14.373 33.543 1.00 72.44 198 ASP A CA 1
ATOM 1545 C C . ASP A 1 198 ? 4.858 -13.145 33.653 1.00 72.44 198 ASP A C 1
ATOM 1547 O O . ASP A 1 198 ? 3.656 -13.238 33.920 1.00 72.44 198 ASP A O 1
ATOM 1551 N N . ARG A 1 199 ? 5.468 -11.965 33.548 1.00 77.31 199 ARG A N 1
ATOM 1552 C CA . ARG A 1 199 ? 4.787 -10.688 33.755 1.00 77.31 199 ARG A CA 1
ATOM 1553 C C . ARG A 1 199 ? 4.008 -10.314 32.505 1.00 77.31 199 ARG A C 1
ATOM 1555 O O . ARG A 1 199 ? 4.438 -10.547 31.383 1.00 77.31 199 ARG A O 1
ATOM 1562 N N . VAL A 1 200 ? 2.857 -9.690 32.716 1.00 77.12 200 VAL A N 1
ATOM 1563 C CA . VAL A 1 200 ? 2.127 -8.991 31.659 1.00 77.12 200 VAL A CA 1
ATOM 1564 C C . VAL A 1 200 ? 2.459 -7.510 31.808 1.00 77.12 200 VAL A C 1
ATOM 1566 O O . VAL A 1 200 ? 2.086 -6.904 32.816 1.00 77.12 200 VAL A O 1
ATOM 1569 N N . GLU A 1 201 ? 3.182 -6.929 30.844 1.00 70.12 201 GLU A N 1
ATOM 1570 C CA . GLU A 1 201 ? 3.446 -5.483 30.820 1.00 70.12 201 GLU A CA 1
ATOM 1571 C C . GLU A 1 201 ? 2.119 -4.687 30.954 1.00 70.12 201 GLU A C 1
ATOM 1573 O O . GLU A 1 201 ? 1.107 -5.054 30.338 1.00 70.12 201 GLU A O 1
ATOM 1578 N N . PRO A 1 202 ? 2.081 -3.590 31.741 1.00 65.94 202 PRO A N 1
ATOM 1579 C CA . PRO A 1 202 ? 0.874 -2.788 31.929 1.00 65.94 202 PRO A CA 1
ATOM 1580 C C . PRO A 1 202 ? 0.249 -2.343 30.600 1.00 65.94 202 PRO A C 1
ATOM 1582 O O . PRO A 1 202 ? 0.883 -1.691 29.774 1.00 65.94 202 PRO A O 1
ATOM 1585 N N . GLY A 1 203 ? -1.025 -2.688 30.399 1.00 69.38 203 GLY A N 1
ATOM 1586 C CA . GLY A 1 203 ? -1.763 -2.378 29.173 1.00 69.38 203 GLY A CA 1
ATOM 1587 C C . GLY A 1 203 ? -1.661 -3.442 28.076 1.00 69.38 203 GLY A C 1
ATOM 1588 O O . GLY A 1 203 ? -2.396 -3.342 27.094 1.00 69.38 203 GLY A O 1
ATOM 1589 N N . LEU A 1 204 ? -0.839 -4.485 28.238 1.00 73.81 204 LEU A N 1
ATOM 1590 C CA . LEU A 1 204 ? -0.855 -5.669 27.376 1.00 73.81 204 LEU A CA 1
ATOM 1591 C C . LEU A 1 204 ? -1.824 -6.733 27.911 1.00 73.81 204 LEU A C 1
ATOM 1593 O O . LEU A 1 204 ? -2.225 -6.731 29.071 1.00 73.81 204 LEU A O 1
ATOM 1597 N N . ARG A 1 205 ? -2.253 -7.634 27.022 1.00 74.19 205 ARG A N 1
ATOM 1598 C CA . ARG A 1 205 ? -3.124 -8.781 27.353 1.00 74.19 205 ARG A CA 1
ATOM 1599 C C . ARG A 1 205 ? -2.396 -10.120 27.270 1.00 74.19 205 ARG A C 1
ATOM 1601 O O . ARG A 1 205 ? -3.003 -11.159 27.499 1.00 74.19 205 ARG A O 1
ATOM 1608 N N . VAL A 1 206 ? -1.135 -10.083 26.856 1.00 79.19 206 VAL A N 1
ATOM 1609 C CA . VAL A 1 206 ? -0.316 -11.249 26.542 1.00 79.19 206 VAL A CA 1
ATOM 1610 C C . VAL A 1 206 ? 0.944 -11.159 27.406 1.00 79.19 206 VAL A C 1
ATOM 1612 O O . VAL A 1 206 ? 1.497 -10.060 27.480 1.00 79.19 206 VAL A O 1
ATOM 1615 N N . PRO A 1 207 ? 1.370 -12.253 28.063 1.00 81.31 207 PRO A N 1
ATOM 1616 C CA . PRO A 1 207 ? 2.589 -12.265 28.867 1.00 81.31 207 PRO A CA 1
ATOM 1617 C C . PRO A 1 207 ? 3.858 -12.016 28.049 1.00 81.31 207 PRO A C 1
ATOM 1619 O O . PRO A 1 207 ? 3.912 -12.319 26.851 1.00 81.31 207 PRO A O 1
ATOM 1622 N N . ASP A 1 208 ? 4.892 -11.515 28.719 1.00 78.69 208 ASP A N 1
ATOM 1623 C CA . ASP A 1 208 ? 6.184 -11.189 28.117 1.00 78.69 208 ASP A CA 1
ATOM 1624 C C . ASP A 1 208 ? 6.841 -12.417 27.478 1.00 78.69 208 ASP A C 1
ATOM 1626 O O . ASP A 1 208 ? 7.384 -12.313 26.378 1.00 78.69 208 ASP A O 1
ATOM 1630 N N . SER A 1 209 ? 6.723 -13.604 28.087 1.00 81.25 209 SER A N 1
ATOM 1631 C CA . SER A 1 209 ? 7.311 -14.835 27.539 1.00 81.25 209 SER A CA 1
ATOM 1632 C C . SER A 1 209 ? 6.801 -15.170 26.130 1.00 81.25 209 SER A C 1
ATOM 1634 O O . SER A 1 209 ? 7.569 -15.628 25.275 1.00 81.25 209 SER A O 1
ATOM 1636 N N . VAL A 1 210 ? 5.518 -14.901 25.864 1.00 79.44 210 VAL A N 1
ATOM 1637 C CA . VAL A 1 210 ? 4.860 -15.156 24.577 1.00 79.44 210 VAL A CA 1
ATOM 1638 C C . VAL A 1 210 ? 5.290 -14.115 23.548 1.00 79.44 210 VAL A C 1
ATOM 1640 O O . VAL A 1 210 ? 5.553 -14.466 22.397 1.00 79.44 210 VAL A O 1
ATOM 1643 N N . LEU A 1 211 ? 5.406 -12.847 23.951 1.00 77.62 211 LEU A N 1
ATOM 1644 C CA . LEU A 1 211 ? 5.879 -11.767 23.080 1.00 77.62 211 LEU A CA 1
ATOM 1645 C C . LEU A 1 211 ? 7.348 -11.966 22.698 1.00 77.62 211 LEU A C 1
ATOM 1647 O O . LEU A 1 211 ? 7.686 -11.940 21.515 1.00 77.62 211 LEU A O 1
ATOM 1651 N N . ASP A 1 212 ? 8.200 -12.272 23.674 1.00 78.62 212 ASP A N 1
ATOM 1652 C CA . ASP A 1 212 ? 9.620 -12.549 23.462 1.00 78.62 212 ASP A CA 1
ATOM 1653 C C . ASP A 1 212 ? 9.825 -13.869 22.694 1.00 78.62 212 ASP A C 1
ATOM 1655 O O . ASP A 1 212 ? 10.765 -14.018 21.910 1.00 78.62 212 ASP A O 1
ATOM 1659 N N . GLY A 1 213 ? 8.947 -14.859 22.881 1.00 77.88 213 GLY A N 1
ATOM 1660 C CA . GLY A 1 213 ? 8.893 -16.071 22.057 1.00 77.88 213 GLY A CA 1
ATOM 1661 C C . GLY A 1 213 ? 8.537 -15.776 20.594 1.00 77.88 213 GLY A C 1
ATOM 1662 O O . GLY A 1 213 ? 9.198 -16.285 19.683 1.00 77.88 213 GLY A O 1
ATOM 1663 N N . CYS A 1 214 ? 7.542 -14.912 20.365 1.00 77.25 214 CYS A N 1
ATOM 1664 C CA . CYS A 1 214 ? 7.137 -14.448 19.036 1.00 77.25 214 CYS A CA 1
ATOM 1665 C C . CYS A 1 214 ? 8.275 -13.675 18.349 1.00 77.25 214 CYS A C 1
ATOM 1667 O O . CYS A 1 214 ? 8.633 -13.978 17.211 1.00 77.25 214 CYS A O 1
ATOM 1669 N N . GLU A 1 215 ? 8.903 -12.731 19.059 1.00 75.56 215 GLU A N 1
ATOM 1670 C CA . GLU A 1 215 ? 10.036 -11.950 18.553 1.00 75.56 215 GLU A CA 1
ATOM 1671 C C . GLU A 1 215 ? 11.220 -12.844 18.172 1.00 75.56 215 GLU A C 1
ATOM 1673 O O . GLU A 1 215 ? 11.768 -12.703 17.079 1.00 75.56 215 GLU A O 1
ATOM 1678 N N . ARG A 1 216 ? 11.585 -13.809 19.026 1.00 75.12 216 ARG A N 1
ATOM 1679 C CA . ARG A 1 216 ? 12.659 -14.769 18.729 1.00 75.12 216 ARG A CA 1
ATOM 1680 C C . ARG A 1 216 ? 12.346 -15.630 17.510 1.00 75.12 216 ARG A C 1
ATOM 1682 O O . ARG A 1 216 ? 13.222 -15.819 16.672 1.00 75.12 216 ARG A O 1
ATOM 1689 N N . SER A 1 217 ? 11.110 -16.112 17.392 1.00 71.75 217 SER A N 1
ATOM 1690 C CA . SER A 1 217 ? 10.673 -16.920 16.246 1.00 71.75 217 SER A CA 1
ATOM 1691 C C . SER A 1 217 ? 10.735 -16.120 14.943 1.00 71.75 217 SER A C 1
ATOM 1693 O O . SER A 1 217 ? 11.221 -16.623 13.931 1.00 71.75 217 SER A O 1
ATOM 1695 N N . PHE A 1 218 ? 10.323 -14.850 14.982 1.00 70.81 218 PHE A N 1
ATOM 1696 C CA . PHE A 1 218 ? 10.426 -13.938 13.845 1.00 70.81 218 PHE A CA 1
ATOM 1697 C C . PHE A 1 218 ? 11.884 -13.644 13.468 1.00 70.81 218 PHE A C 1
ATOM 1699 O O . PHE A 1 218 ? 12.252 -13.743 12.300 1.00 70.81 218 PHE A O 1
ATOM 1706 N N . LEU A 1 219 ? 12.736 -13.316 14.446 1.00 68.06 219 LEU A N 1
ATOM 1707 C CA . LEU A 1 219 ? 14.157 -13.055 14.204 1.00 68.06 219 LEU A CA 1
ATOM 1708 C C . LEU A 1 219 ? 14.865 -14.276 13.608 1.00 68.06 219 LEU A C 1
ATOM 1710 O O . LEU A 1 219 ? 15.606 -14.112 12.643 1.00 68.06 219 LEU A O 1
ATOM 1714 N N . ALA A 1 220 ? 14.597 -15.477 14.127 1.00 64.94 220 ALA A N 1
ATOM 1715 C CA . ALA A 1 220 ? 15.161 -16.723 13.612 1.00 64.94 220 ALA A CA 1
ATOM 1716 C C . ALA A 1 220 ? 14.712 -17.004 12.168 1.00 64.94 220 ALA A C 1
ATOM 1718 O O . ALA A 1 220 ? 15.525 -17.367 11.322 1.00 64.94 220 ALA A O 1
ATOM 1719 N N . ALA A 1 221 ? 13.433 -16.773 11.851 1.00 58.03 221 ALA A N 1
ATOM 1720 C CA . ALA A 1 221 ? 12.918 -16.940 10.492 1.00 58.03 221 ALA A CA 1
ATOM 1721 C C . ALA A 1 221 ? 13.526 -15.935 9.493 1.00 58.03 221 ALA A C 1
ATOM 1723 O O . ALA A 1 221 ? 13.648 -16.235 8.306 1.00 58.03 221 ALA A O 1
ATOM 1724 N N . ASN A 1 222 ? 13.924 -14.750 9.967 1.00 61.81 222 ASN A N 1
ATOM 1725 C CA . ASN A 1 222 ? 14.424 -13.658 9.130 1.00 61.81 222 ASN A CA 1
ATOM 1726 C C . ASN A 1 222 ? 15.964 -13.521 9.143 1.00 61.81 222 ASN A C 1
ATOM 1728 O O . ASN A 1 222 ? 16.500 -12.648 8.459 1.00 61.81 222 ASN A O 1
ATOM 1732 N N . GLU A 1 223 ? 16.690 -14.360 9.894 1.00 59.16 223 GLU A N 1
ATOM 1733 C CA . GLU A 1 223 ? 18.160 -14.317 10.020 1.00 59.16 223 GLU A CA 1
ATOM 1734 C C . GLU A 1 223 ? 18.866 -14.582 8.682 1.00 59.16 223 GLU A C 1
ATOM 1736 O O . GLU A 1 223 ? 19.881 -13.959 8.371 1.00 59.16 223 GLU A O 1
ATOM 1741 N N . HIS A 1 224 ? 18.280 -15.439 7.844 1.00 55.94 224 HIS A N 1
ATOM 1742 C CA . HIS A 1 224 ? 18.808 -15.776 6.521 1.00 55.94 224 HIS A CA 1
ATOM 1743 C C . HIS A 1 224 ? 18.445 -14.769 5.419 1.00 55.94 224 HIS A C 1
ATOM 1745 O O . HIS A 1 224 ? 18.874 -14.934 4.276 1.00 55.94 224 HIS A O 1
ATOM 1751 N N . ARG A 1 225 ? 17.656 -13.727 5.716 1.00 61.03 225 ARG A N 1
ATOM 1752 C CA . ARG A 1 225 ? 17.257 -12.736 4.712 1.00 61.03 225 ARG A CA 1
ATOM 1753 C C . ARG A 1 225 ? 18.341 -11.669 4.583 1.00 61.03 225 ARG A C 1
ATOM 1755 O O . ARG A 1 225 ? 18.533 -10.851 5.484 1.00 61.03 225 ARG A O 1
ATOM 1762 N N . GLU A 1 226 ? 19.039 -11.655 3.447 1.00 60.16 226 GLU A N 1
ATOM 1763 C CA . GLU A 1 226 ? 20.001 -10.597 3.131 1.00 60.16 226 GLU A CA 1
ATOM 1764 C C . GLU A 1 226 ? 19.304 -9.232 3.160 1.00 60.16 226 GLU A C 1
ATOM 1766 O O . GLU A 1 226 ? 18.382 -8.946 2.392 1.00 60.16 226 GLU A O 1
ATOM 1771 N N . LYS A 1 227 ? 19.725 -8.376 4.094 1.00 65.56 227 LYS A N 1
ATOM 1772 C CA . LYS A 1 227 ? 19.180 -7.026 4.232 1.00 65.56 227 LYS A CA 1
ATOM 1773 C C . LYS A 1 227 ? 19.759 -6.151 3.130 1.00 65.56 227 LYS A C 1
ATOM 1775 O O . LYS A 1 227 ? 20.973 -5.978 3.046 1.00 65.56 227 LYS A O 1
ATOM 1780 N N . ALA A 1 228 ? 18.885 -5.558 2.322 1.00 62.03 228 ALA A N 1
ATOM 1781 C CA . ALA A 1 228 ? 19.289 -4.608 1.298 1.00 62.03 228 ALA A CA 1
ATOM 1782 C C . ALA A 1 228 ? 20.086 -3.445 1.917 1.00 62.03 228 ALA A C 1
ATOM 1784 O O . ALA A 1 228 ? 19.649 -2.818 2.887 1.00 62.03 228 ALA A O 1
ATOM 1785 N N . SER A 1 229 ? 21.262 -3.153 1.355 1.00 70.88 229 SER A N 1
ATOM 1786 C CA . SER A 1 229 ? 22.104 -2.059 1.838 1.00 70.88 229 SER A CA 1
ATOM 1787 C C . SER A 1 229 ? 21.476 -0.702 1.529 1.00 70.88 229 SER A C 1
ATOM 1789 O O . SER A 1 229 ? 21.279 -0.338 0.367 1.00 70.88 229 SER A O 1
ATOM 1791 N N . THR A 1 230 ? 21.276 0.112 2.562 1.00 70.88 230 THR A N 1
ATOM 1792 C CA . THR A 1 230 ? 20.829 1.504 2.425 1.00 70.88 230 THR A CA 1
ATOM 1793 C C . THR A 1 230 ? 21.877 2.414 1.778 1.00 70.88 230 THR A C 1
ATOM 1795 O O . THR A 1 230 ? 21.596 3.592 1.577 1.00 70.88 230 THR A O 1
ATOM 1798 N N . SER A 1 231 ? 23.092 1.937 1.463 1.00 73.06 231 SER A N 1
ATOM 1799 C CA . SER A 1 231 ? 24.077 2.705 0.683 1.00 73.06 231 SER A CA 1
ATOM 1800 C C . SER A 1 231 ? 23.787 2.665 -0.821 1.00 73.06 231 SER A C 1
ATOM 1802 O O . SER A 1 231 ? 23.964 3.678 -1.498 1.00 73.06 231 SER A O 1
ATOM 1804 N N . VAL A 1 232 ? 23.292 1.526 -1.315 1.00 71.44 232 VAL A N 1
ATOM 1805 C CA . VAL A 1 232 ? 23.028 1.260 -2.740 1.00 71.44 232 VAL A CA 1
ATOM 1806 C C . VAL A 1 232 ? 21.561 1.505 -3.089 1.00 71.44 232 VAL A C 1
ATOM 1808 O O . VAL A 1 232 ? 21.257 2.011 -4.169 1.00 71.44 232 VAL A O 1
ATOM 1811 N N . PHE A 1 233 ? 20.648 1.190 -2.170 1.00 78.00 233 PHE A N 1
ATOM 1812 C CA . PHE A 1 233 ? 19.209 1.263 -2.403 1.00 78.00 233 PHE A CA 1
ATOM 1813 C C 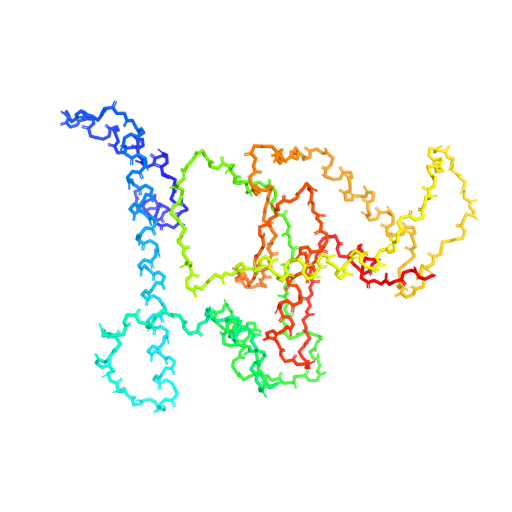. PHE A 1 233 ? 18.582 2.485 -1.718 1.00 78.00 233 PHE A C 1
ATOM 1815 O O . PHE A 1 233 ? 18.890 2.800 -0.567 1.00 78.00 233 PHE A O 1
ATOM 1822 N N . ALA A 1 234 ? 17.727 3.199 -2.454 1.00 79.81 234 ALA A N 1
ATOM 1823 C CA . ALA A 1 234 ? 16.880 4.272 -1.943 1.00 79.81 234 ALA A CA 1
ATOM 1824 C C . ALA A 1 234 ? 15.717 3.693 -1.128 1.00 79.81 234 ALA A C 1
ATOM 1826 O O . ALA A 1 234 ? 15.461 4.158 -0.019 1.00 79.81 234 ALA A O 1
ATOM 1827 N N . ASP A 1 235 ? 15.097 2.634 -1.656 1.00 84.56 235 ASP A N 1
ATOM 1828 C CA . ASP A 1 235 ? 14.062 1.866 -0.969 1.00 84.56 235 ASP A CA 1
ATOM 1829 C C . ASP A 1 235 ? 14.564 0.430 -0.790 1.00 84.56 235 ASP A C 1
ATOM 1831 O O . ASP A 1 235 ? 15.048 -0.200 -1.733 1.00 84.56 235 ASP A O 1
ATOM 1835 N N . THR A 1 236 ? 14.477 -0.073 0.434 1.00 83.81 236 THR A N 1
ATOM 1836 C CA . THR A 1 236 ? 14.933 -1.399 0.864 1.00 83.81 236 THR A CA 1
ATOM 1837 C C . THR A 1 236 ? 13.809 -2.437 0.878 1.00 83.81 236 THR A C 1
ATOM 1839 O O . THR A 1 236 ? 14.075 -3.606 1.148 1.00 83.81 236 THR A O 1
ATOM 1842 N N . GLY A 1 237 ? 12.570 -2.033 0.595 1.00 87.81 237 GLY A N 1
ATOM 1843 C CA . GLY A 1 237 ? 11.400 -2.904 0.536 1.00 87.81 237 GLY A CA 1
ATOM 1844 C C . GLY A 1 237 ? 10.101 -2.126 0.331 1.00 87.81 237 GLY A C 1
ATOM 1845 O O . GLY A 1 237 ? 10.105 -0.894 0.285 1.00 87.81 237 GLY A O 1
ATOM 1846 N N . LEU A 1 238 ? 8.982 -2.849 0.288 1.00 89.94 238 LEU A N 1
ATOM 1847 C CA . LEU A 1 238 ? 7.626 -2.298 0.339 1.00 89.94 238 LEU A CA 1
ATOM 1848 C C . LEU A 1 238 ? 6.865 -2.856 1.540 1.00 89.94 238 LEU A C 1
ATOM 1850 O O . LEU A 1 238 ? 6.928 -4.051 1.802 1.00 89.94 238 LEU A O 1
ATOM 1854 N N . MET A 1 239 ? 6.110 -2.004 2.227 1.00 92.56 239 MET A N 1
ATOM 1855 C CA . MET A 1 239 ? 5.070 -2.419 3.169 1.00 92.56 239 MET A CA 1
ATOM 1856 C C . MET A 1 239 ? 3.728 -2.337 2.449 1.00 92.56 239 MET A C 1
ATOM 1858 O O . MET A 1 239 ? 3.404 -1.287 1.894 1.00 92.56 239 MET A O 1
ATOM 1862 N N . GLY A 1 240 ? 2.950 -3.412 2.448 1.00 93.62 240 GLY A N 1
ATOM 1863 C CA . GLY A 1 240 ? 1.667 -3.482 1.757 1.00 93.62 240 GLY A CA 1
ATOM 1864 C C . GLY A 1 240 ? 0.504 -3.734 2.706 1.00 93.62 240 GLY A C 1
ATOM 1865 O O . GLY A 1 240 ? 0.627 -4.483 3.669 1.00 93.62 240 GLY A O 1
ATOM 1866 N N . MET A 1 241 ? -0.644 -3.134 2.393 1.00 95.62 241 MET A N 1
ATOM 1867 C CA . MET A 1 241 ? -1.945 -3.485 2.948 1.00 95.62 241 MET A CA 1
ATOM 1868 C C . MET A 1 241 ? -2.851 -3.968 1.821 1.00 95.62 241 MET A C 1
ATOM 1870 O O . MET A 1 241 ? -3.212 -3.198 0.926 1.00 95.62 241 MET A O 1
ATOM 1874 N N . ILE A 1 242 ? -3.264 -5.228 1.890 1.00 95.50 242 ILE A N 1
ATOM 1875 C CA . ILE A 1 242 ? -4.191 -5.841 0.935 1.00 95.50 242 ILE A CA 1
ATOM 1876 C C . ILE A 1 242 ? -5.483 -6.247 1.635 1.00 95.50 242 ILE A C 1
ATOM 1878 O O . ILE A 1 242 ? -5.496 -6.525 2.829 1.00 95.50 242 ILE A O 1
ATOM 1882 N N . CYS A 1 243 ? -6.596 -6.291 0.913 1.00 94.88 243 CYS A N 1
ATOM 1883 C CA . CYS A 1 243 ? -7.828 -6.877 1.439 1.00 94.88 243 CYS A CA 1
ATOM 1884 C C . CYS A 1 243 ? -7.956 -8.358 1.056 1.00 94.88 243 CYS A C 1
ATOM 1886 O O . CYS A 1 243 ? -7.290 -8.839 0.143 1.00 94.88 243 CYS A O 1
ATOM 1888 N N . ARG A 1 244 ? -8.909 -9.061 1.676 1.00 91.50 244 ARG A N 1
ATOM 1889 C CA . ARG A 1 244 ? -9.247 -10.467 1.363 1.00 91.50 244 ARG A CA 1
ATOM 1890 C C . ARG A 1 244 ? -9.669 -10.759 -0.090 1.00 91.50 244 ARG A C 1
ATOM 1892 O O . ARG A 1 244 ? -9.848 -11.919 -0.436 1.00 91.50 244 ARG A O 1
ATOM 1899 N N . HIS A 1 245 ? -9.895 -9.729 -0.905 1.00 92.25 245 HIS A N 1
ATOM 1900 C CA . HIS A 1 245 ? -10.217 -9.847 -2.334 1.00 92.25 245 HIS A CA 1
ATOM 1901 C C . HIS A 1 245 ? -8.993 -9.601 -3.228 1.00 92.25 245 HIS A C 1
ATOM 1903 O O . HIS A 1 245 ? -9.161 -9.250 -4.396 1.00 92.25 245 HIS A O 1
ATOM 1909 N N . ASP A 1 246 ? -7.787 -9.701 -2.660 1.00 90.69 246 ASP A N 1
ATOM 1910 C CA . ASP A 1 246 ? -6.512 -9.502 -3.353 1.00 90.69 246 ASP A CA 1
ATOM 1911 C C . ASP A 1 246 ? -6.403 -8.120 -4.025 1.00 90.69 246 ASP A C 1
ATOM 1913 O O . ASP A 1 246 ? -5.892 -7.938 -5.128 1.00 90.69 246 ASP A O 1
ATOM 1917 N N . ARG A 1 247 ? -6.968 -7.102 -3.362 1.00 89.75 247 ARG A N 1
ATOM 1918 C CA . ARG A 1 247 ? -6.849 -5.700 -3.786 1.00 89.75 247 ARG A CA 1
ATOM 1919 C C . ARG A 1 247 ? -5.915 -4.963 -2.851 1.00 89.75 247 ARG A C 1
ATOM 1921 O O . ARG A 1 247 ? -6.156 -4.948 -1.643 1.00 89.75 247 ARG A O 1
ATOM 1928 N N . VAL A 1 248 ? -4.916 -4.304 -3.431 1.00 92.38 248 VAL A N 1
ATOM 1929 C CA . VAL A 1 248 ? -4.044 -3.359 -2.731 1.00 92.38 248 VAL A CA 1
ATOM 1930 C C . VAL A 1 248 ? -4.864 -2.157 -2.275 1.00 92.38 248 VAL A C 1
ATOM 1932 O O . VAL A 1 248 ? -5.539 -1.509 -3.080 1.00 92.38 248 VAL A O 1
ATOM 1935 N N . ILE A 1 249 ? -4.807 -1.876 -0.977 1.00 94.06 249 ILE A N 1
ATOM 1936 C CA . ILE A 1 249 ? -5.508 -0.765 -0.333 1.00 94.06 249 ILE A CA 1
ATOM 1937 C C . ILE A 1 249 ? -4.543 0.398 -0.119 1.00 94.06 249 ILE A C 1
ATOM 1939 O O . ILE A 1 249 ? -4.810 1.506 -0.588 1.00 94.06 249 ILE A O 1
ATOM 1943 N N . LEU A 1 250 ? -3.406 0.130 0.528 1.00 95.12 250 LEU A N 1
ATOM 1944 C CA . LEU A 1 250 ? -2.344 1.098 0.797 1.00 95.12 250 LEU A CA 1
ATOM 1945 C C . LEU A 1 250 ? -0.968 0.419 0.701 1.00 95.12 250 LEU A C 1
ATOM 1947 O O . LEU A 1 250 ? -0.855 -0.791 0.884 1.00 95.12 250 LEU A O 1
ATOM 1951 N N . MET A 1 251 ? 0.073 1.196 0.425 1.00 93.44 251 MET A N 1
ATOM 1952 C CA . MET A 1 251 ? 1.472 0.776 0.377 1.00 93.44 251 MET A CA 1
ATOM 1953 C C . MET A 1 251 ? 2.373 1.849 0.993 1.00 93.44 251 MET A C 1
ATOM 1955 O O . MET A 1 251 ? 2.004 3.016 1.059 1.00 93.44 251 MET A O 1
ATOM 1959 N N . ALA A 1 252 ? 3.574 1.476 1.420 1.00 91.56 252 ALA A N 1
ATOM 1960 C CA . ALA A 1 252 ? 4.619 2.407 1.824 1.00 91.56 252 ALA A CA 1
ATOM 1961 C C . ALA A 1 252 ? 5.976 1.932 1.304 1.00 91.56 252 ALA A C 1
ATOM 1963 O O . ALA A 1 252 ? 6.290 0.742 1.367 1.00 91.56 252 ALA A O 1
ATOM 1964 N N . ASN A 1 253 ? 6.803 2.872 0.848 1.00 89.62 253 ASN A N 1
ATOM 1965 C CA . ASN A 1 253 ? 8.205 2.584 0.566 1.00 89.62 253 ASN A CA 1
ATOM 1966 C C . ASN A 1 253 ? 8.959 2.424 1.885 1.00 89.62 253 ASN A C 1
ATOM 1968 O O . ASN A 1 253 ? 8.969 3.330 2.726 1.00 89.62 253 ASN A O 1
ATOM 1972 N N . VAL A 1 254 ? 9.622 1.284 2.058 1.00 88.06 254 VAL A N 1
ATOM 1973 C CA . VAL A 1 254 ? 10.522 1.063 3.184 1.00 88.06 254 VAL A CA 1
ATOM 1974 C C . VAL A 1 254 ? 11.875 1.647 2.812 1.00 88.06 254 VAL A C 1
ATOM 1976 O O . VAL A 1 254 ? 12.520 1.204 1.873 1.00 88.06 254 VAL A O 1
ATOM 1979 N N . THR A 1 255 ? 12.300 2.671 3.540 1.00 83.62 255 THR A N 1
ATOM 1980 C CA . THR A 1 255 ? 13.527 3.445 3.269 1.00 83.62 255 THR A CA 1
ATOM 1981 C C . THR A 1 255 ? 14.589 3.255 4.349 1.00 83.62 255 THR A C 1
ATOM 1983 O O . THR A 1 255 ? 15.691 3.796 4.276 1.00 83.62 255 THR A O 1
ATOM 1986 N N . SER A 1 256 ? 14.265 2.484 5.388 1.00 76.19 256 SER A N 1
ATOM 1987 C CA . SER A 1 256 ? 15.155 2.205 6.509 1.00 76.19 256 SER A CA 1
ATOM 1988 C C . SER A 1 256 ? 15.582 0.740 6.531 1.00 76.19 256 SER A C 1
ATOM 1990 O O . SER A 1 256 ? 14.943 -0.117 5.926 1.00 76.19 256 SER A O 1
ATOM 1992 N N . ALA A 1 257 ? 16.665 0.433 7.243 1.00 65.81 257 ALA A N 1
ATOM 1993 C CA . ALA A 1 257 ? 17.075 -0.951 7.432 1.00 65.81 257 ALA A CA 1
ATOM 1994 C C . ALA A 1 257 ? 16.052 -1.705 8.307 1.00 65.81 257 ALA A C 1
ATOM 1996 O O . ALA A 1 257 ? 15.880 -1.371 9.483 1.00 65.81 257 ALA A O 1
ATOM 1997 N N . GLY A 1 258 ? 15.427 -2.734 7.729 1.00 63.62 258 GLY A N 1
ATOM 1998 C CA . GLY A 1 258 ? 14.502 -3.652 8.399 1.00 63.62 258 GLY A CA 1
ATOM 1999 C C . GLY A 1 258 ? 13.039 -3.200 8.442 1.00 63.62 258 GLY A C 1
ATOM 2000 O O . GLY A 1 258 ? 12.699 -2.058 8.130 1.00 63.62 258 GLY A O 1
ATOM 2001 N N . GLU A 1 259 ? 12.177 -4.129 8.857 1.00 66.12 259 GLU A N 1
ATOM 2002 C CA . GLU A 1 259 ? 10.750 -3.896 9.070 1.00 66.12 259 GLU A CA 1
ATOM 2003 C C . GLU A 1 259 ? 10.530 -3.094 10.345 1.00 66.12 259 GLU A C 1
ATOM 2005 O O . GLU A 1 259 ? 10.540 -3.611 11.464 1.00 66.12 259 GLU A O 1
ATOM 2010 N N . LYS A 1 260 ? 10.388 -1.780 10.193 1.00 80.06 260 LYS A N 1
ATOM 2011 C CA . LYS A 1 260 ? 10.032 -0.927 11.319 1.00 80.06 260 LYS A CA 1
ATOM 2012 C C . LYS A 1 260 ? 8.521 -0.838 11.423 1.00 80.06 260 LYS A C 1
ATOM 2014 O O . LYS A 1 260 ? 7.835 -0.482 10.474 1.00 80.06 260 LYS A O 1
ATOM 2019 N N . GLN A 1 261 ? 8.011 -1.087 12.618 1.00 81.88 261 GLN A N 1
ATOM 2020 C CA . GLN A 1 261 ? 6.571 -1.146 12.868 1.00 81.88 261 GLN A CA 1
ATOM 2021 C C . GLN A 1 261 ? 5.832 0.161 12.568 1.00 81.88 261 GLN A C 1
ATOM 2023 O O . GLN A 1 261 ? 4.632 0.125 12.321 1.00 81.88 261 GLN A O 1
ATOM 2028 N N . TYR A 1 262 ? 6.522 1.307 12.534 1.00 87.31 262 TYR A N 1
ATOM 2029 C CA . TYR A 1 262 ? 5.884 2.562 12.144 1.00 87.31 262 TYR A CA 1
ATOM 2030 C C . TYR A 1 262 ? 5.347 2.541 10.705 1.00 87.31 262 TYR A C 1
ATOM 2032 O O . TYR A 1 262 ? 4.443 3.311 10.413 1.00 87.31 262 TYR A O 1
ATOM 2040 N N . TYR A 1 263 ? 5.843 1.670 9.813 1.00 91.38 263 TYR A N 1
ATOM 2041 C CA . TYR A 1 263 ? 5.241 1.503 8.486 1.00 91.38 263 TYR A CA 1
ATOM 2042 C C . TYR A 1 263 ? 3.853 0.862 8.596 1.00 91.38 263 TYR A C 1
ATOM 2044 O O . TYR A 1 263 ? 2.907 1.373 8.009 1.00 91.38 263 TYR A O 1
ATOM 2052 N N . ALA A 1 264 ? 3.706 -0.191 9.409 1.00 91.50 264 ALA A N 1
ATOM 2053 C CA . ALA A 1 264 ? 2.406 -0.793 9.705 1.00 91.50 264 ALA A CA 1
ATOM 2054 C C . ALA A 1 264 ? 1.451 0.224 10.348 1.00 91.50 264 ALA A C 1
ATOM 2056 O O . ALA A 1 264 ? 0.308 0.354 9.917 1.00 91.50 264 ALA A O 1
ATOM 2057 N N . VAL A 1 265 ? 1.941 0.988 11.333 1.00 91.38 265 VAL A N 1
ATOM 2058 C CA . VAL A 1 265 ? 1.157 2.043 11.997 1.00 91.38 265 VAL A CA 1
ATOM 2059 C C . VAL A 1 265 ? 0.724 3.120 11.003 1.00 91.38 265 VAL A C 1
ATOM 2061 O O . VAL A 1 265 ? -0.448 3.469 10.997 1.00 91.38 265 VAL A O 1
ATOM 2064 N N . ALA A 1 266 ? 1.604 3.577 10.106 1.00 93.38 266 ALA A N 1
ATOM 2065 C CA . ALA A 1 266 ? 1.252 4.564 9.085 1.00 93.38 266 ALA A CA 1
ATOM 2066 C C . ALA A 1 266 ? 0.116 4.075 8.173 1.00 93.38 266 ALA A C 1
ATOM 2068 O O . ALA A 1 266 ? -0.836 4.813 7.923 1.00 93.38 266 ALA A O 1
ATOM 2069 N N . LEU A 1 267 ? 0.175 2.820 7.704 1.00 94.62 267 LEU A N 1
ATOM 2070 C CA . LEU A 1 267 ? -0.899 2.257 6.877 1.00 94.62 267 LEU A CA 1
ATOM 2071 C C . LEU A 1 267 ? -2.226 2.167 7.648 1.00 94.62 267 LEU A C 1
ATOM 2073 O O . LEU A 1 267 ? -3.285 2.396 7.067 1.00 94.62 267 LEU A O 1
ATOM 2077 N N . LEU A 1 268 ? -2.180 1.850 8.945 1.00 94.19 268 LEU A N 1
ATOM 2078 C CA . LEU A 1 268 ? -3.368 1.793 9.801 1.00 94.19 268 LEU A CA 1
ATOM 2079 C C . LEU A 1 268 ? -3.956 3.181 10.074 1.00 94.19 268 LEU A C 1
ATOM 2081 O O . LEU A 1 268 ? -5.164 3.349 9.946 1.00 94.19 268 LEU A O 1
ATOM 2085 N N . GLU A 1 269 ? -3.131 4.172 10.412 1.00 93.12 269 GLU A N 1
ATOM 2086 C CA . GLU A 1 269 ? -3.578 5.550 10.654 1.00 93.12 269 GLU A CA 1
ATOM 2087 C C . GLU A 1 269 ? -4.282 6.125 9.420 1.00 93.12 269 GLU A C 1
ATOM 2089 O O . GLU A 1 269 ? -5.383 6.665 9.533 1.00 93.12 269 GLU A O 1
ATOM 2094 N N . VAL A 1 270 ? -3.700 5.932 8.230 1.00 93.25 270 VAL A N 1
ATOM 2095 C CA . VAL A 1 270 ? -4.329 6.352 6.973 1.00 93.25 270 VAL A CA 1
ATOM 2096 C C . VAL A 1 270 ? -5.613 5.563 6.711 1.00 93.25 270 VAL A C 1
ATOM 2098 O O . VAL A 1 270 ? -6.623 6.166 6.370 1.00 93.25 270 VAL A O 1
ATOM 2101 N N . LEU A 1 271 ? -5.634 4.241 6.922 1.00 94.50 271 LEU A N 1
ATOM 2102 C CA . LEU A 1 271 ? -6.855 3.443 6.758 1.00 94.50 271 LEU A CA 1
ATOM 2103 C C . LEU A 1 271 ? -8.003 3.971 7.634 1.00 94.50 271 LEU A C 1
ATOM 2105 O O . LEU A 1 271 ? -9.113 4.138 7.138 1.00 94.50 271 LEU A O 1
ATOM 2109 N N . PHE A 1 272 ? -7.751 4.229 8.919 1.00 93.44 272 PHE A N 1
ATOM 2110 C CA . PHE A 1 272 ? -8.788 4.683 9.848 1.00 93.44 272 PHE A CA 1
ATOM 2111 C C . PHE A 1 272 ? -9.215 6.136 9.617 1.00 93.44 272 PHE A C 1
ATOM 2113 O O . PHE A 1 272 ? -10.361 6.460 9.905 1.00 93.44 272 PHE A O 1
ATOM 2120 N N . ARG A 1 273 ? -8.355 6.989 9.043 1.00 92.12 273 ARG A N 1
ATOM 2121 C CA . ARG A 1 273 ? -8.739 8.337 8.582 1.00 92.12 273 ARG A CA 1
ATOM 2122 C C . ARG A 1 273 ? -9.773 8.295 7.450 1.00 92.12 273 ARG A C 1
ATOM 2124 O O . ARG A 1 273 ? -10.599 9.193 7.335 1.00 92.12 273 ARG A O 1
ATOM 2131 N N . GLU A 1 274 ? -9.735 7.243 6.637 1.00 90.00 274 GLU A N 1
ATOM 2132 C CA . GLU A 1 274 ? -10.601 7.046 5.469 1.00 90.00 274 GLU A CA 1
ATOM 2133 C C . GLU A 1 274 ? -11.875 6.227 5.777 1.00 90.00 274 GLU A C 1
ATOM 2135 O O . GLU A 1 274 ? -12.712 6.004 4.891 1.00 90.00 274 GLU A O 1
ATOM 2140 N N . LEU A 1 275 ? -12.023 5.745 7.016 1.00 91.81 275 LEU A N 1
ATOM 2141 C CA . LEU A 1 275 ? -13.136 4.912 7.464 1.00 91.81 275 LEU A CA 1
ATOM 2142 C C . LEU A 1 275 ? -14.056 5.654 8.444 1.00 91.81 275 LEU A C 1
ATOM 2144 O O . LEU A 1 275 ? -13.594 6.490 9.214 1.00 91.81 275 LEU A O 1
ATOM 2148 N N . PRO A 1 276 ? -15.349 5.287 8.491 1.00 90.69 276 PRO A N 1
ATOM 2149 C CA . PRO A 1 276 ? -16.257 5.727 9.541 1.00 90.69 276 PRO A CA 1
ATOM 2150 C C . PRO A 1 276 ? -15.759 5.388 10.947 1.00 90.69 276 PRO A C 1
ATOM 2152 O O . PRO A 1 276 ? -15.217 4.307 11.176 1.00 90.69 276 PRO A O 1
ATOM 2155 N N . THR A 1 277 ? -16.072 6.239 11.922 1.00 89.06 277 THR A N 1
ATOM 2156 C CA . THR A 1 277 ? -15.693 6.048 13.336 1.00 89.06 277 THR A CA 1
ATOM 2157 C C . THR A 1 277 ? -16.230 4.757 13.963 1.00 89.06 277 THR A C 1
ATOM 2159 O O . THR A 1 277 ? -15.624 4.205 14.879 1.00 89.06 277 THR A O 1
ATOM 2162 N N . TRP A 1 278 ? -17.358 4.244 13.469 1.00 88.31 278 TRP A N 1
ATOM 2163 C CA . TRP A 1 278 ? -17.963 2.993 13.934 1.00 88.31 278 TRP A CA 1
ATOM 2164 C C . TRP A 1 278 ? -17.416 1.741 13.228 1.00 88.31 278 TRP A C 1
ATOM 2166 O O . TRP A 1 278 ? -17.759 0.626 13.625 1.00 88.31 278 TRP A O 1
ATOM 2176 N N . TRP A 1 279 ? -16.601 1.904 12.181 1.00 91.44 279 TRP A N 1
ATOM 2177 C CA . TRP A 1 279 ? -16.142 0.810 11.331 1.00 91.44 279 TRP A CA 1
ATOM 2178 C C . TRP A 1 279 ? -15.175 -0.122 12.059 1.00 91.44 279 TRP A C 1
ATOM 2180 O O . TRP A 1 279 ? -14.187 0.309 12.655 1.00 91.44 279 TRP A O 1
ATOM 2190 N N . ARG A 1 280 ? -15.400 -1.433 11.950 1.00 91.94 280 ARG A N 1
ATOM 2191 C CA . ARG A 1 280 ? -14.559 -2.450 12.593 1.00 91.94 280 ARG A CA 1
ATOM 2192 C C . ARG A 1 280 ? -13.659 -3.127 11.566 1.00 91.94 280 ARG A C 1
ATOM 2194 O O . ARG A 1 280 ? -14.075 -4.060 10.889 1.00 91.94 280 ARG A O 1
ATOM 2201 N N . ALA A 1 281 ? -12.412 -2.686 11.453 1.00 92.44 281 ALA A N 1
ATOM 2202 C CA . ALA A 1 281 ? -11.414 -3.335 10.603 1.00 92.44 281 ALA A CA 1
ATOM 2203 C C . ALA A 1 281 ? -10.700 -4.475 11.353 1.00 92.44 281 ALA A C 1
ATOM 2205 O O . ALA A 1 281 ? -10.196 -4.281 12.459 1.00 92.44 281 ALA A O 1
ATOM 2206 N N . GLY A 1 282 ? -10.659 -5.668 10.759 1.00 93.06 282 GLY A N 1
ATOM 2207 C CA . GLY A 1 282 ? -9.811 -6.772 11.209 1.00 93.06 282 GLY A CA 1
ATOM 2208 C C . GLY A 1 282 ? -8.484 -6.750 10.459 1.00 93.06 282 GLY A C 1
ATOM 2209 O O . GLY A 1 282 ? -8.482 -6.643 9.236 1.00 93.06 282 GLY A O 1
ATOM 2210 N N . VAL A 1 283 ? -7.357 -6.865 11.160 1.00 91.38 283 VAL A N 1
ATOM 2211 C CA . VAL A 1 283 ? -6.027 -6.782 10.540 1.00 91.38 283 VAL A CA 1
ATOM 2212 C C . VAL A 1 283 ? -5.234 -8.041 10.847 1.00 91.38 283 VAL A C 1
ATOM 2214 O O . VAL A 1 283 ? -5.040 -8.393 12.008 1.00 91.38 283 VAL A O 1
ATOM 2217 N N . LEU A 1 284 ? -4.781 -8.713 9.794 1.00 90.75 284 LEU A N 1
ATOM 2218 C CA . LEU A 1 284 ? -3.863 -9.840 9.859 1.00 90.75 284 LEU A CA 1
ATOM 2219 C C . LEU A 1 284 ? -2.451 -9.321 9.606 1.00 90.75 284 LEU A C 1
ATOM 2221 O O . LEU A 1 284 ? -2.195 -8.711 8.572 1.00 90.75 284 LEU A O 1
ATOM 2225 N N . TYR A 1 285 ? -1.556 -9.539 10.559 1.00 87.62 285 TYR A N 1
ATOM 2226 C CA . TYR A 1 285 ? -0.160 -9.131 10.475 1.00 87.62 285 TYR A CA 1
ATOM 2227 C C . TYR A 1 285 ? 0.677 -10.173 11.212 1.00 87.62 285 TYR A C 1
ATOM 2229 O O . TYR A 1 285 ? 0.409 -10.465 12.380 1.00 87.62 285 TYR A O 1
ATOM 2237 N N . ASP A 1 286 ? 1.649 -10.758 10.524 1.00 76.00 286 ASP A N 1
ATOM 2238 C CA . ASP A 1 286 ? 2.506 -11.845 11.011 1.00 76.00 286 ASP A CA 1
ATOM 2239 C C . ASP A 1 286 ? 3.367 -11.432 12.217 1.00 76.00 286 ASP A C 1
ATOM 2241 O O . ASP A 1 286 ? 3.606 -12.244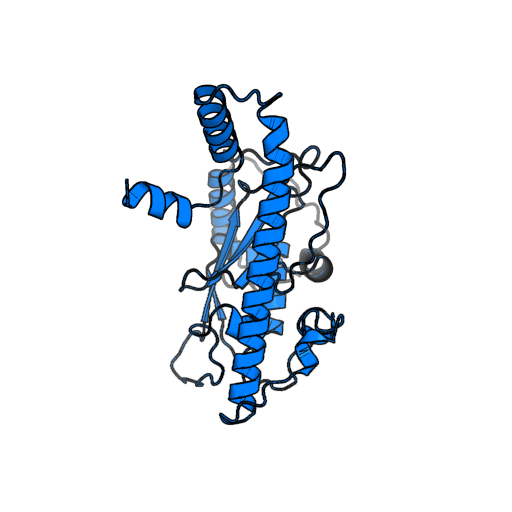 13.110 1.00 76.00 286 ASP A O 1
ATOM 2245 N N . VAL A 1 287 ? 3.721 -10.147 12.324 1.00 73.38 287 VAL A N 1
ATOM 2246 C CA . VAL A 1 287 ? 4.393 -9.557 13.501 1.00 73.38 287 VAL A CA 1
ATOM 2247 C C . VAL A 1 287 ? 3.435 -8.740 14.384 1.00 73.38 287 VAL A C 1
ATOM 2249 O O . VAL A 1 287 ? 3.851 -7.913 15.204 1.00 73.38 287 VAL A O 1
ATOM 2252 N N . GLY A 1 288 ? 2.124 -8.971 14.259 1.00 65.38 288 GLY A N 1
ATOM 2253 C CA . GLY A 1 288 ? 1.086 -8.269 15.021 1.00 65.38 288 GLY A CA 1
ATOM 2254 C C . GLY A 1 288 ? 1.217 -8.417 16.537 1.00 65.38 288 GLY A C 1
ATOM 2255 O O . GLY A 1 288 ? 0.890 -7.480 17.268 1.00 65.38 288 GLY A O 1
ATOM 2256 N N . CYS A 1 289 ? 1.783 -9.536 17.006 1.00 69.31 289 CYS A N 1
ATOM 2257 C CA . CYS A 1 289 ? 2.080 -9.785 18.422 1.00 69.31 289 CYS A CA 1
ATOM 2258 C C . CYS A 1 289 ? 2.904 -8.638 19.046 1.00 69.31 289 CYS A C 1
ATOM 2260 O O . CYS A 1 289 ? 2.598 -8.180 20.144 1.00 69.31 289 CYS A O 1
ATOM 2262 N N . ASN A 1 290 ? 3.872 -8.090 18.302 1.00 70.56 290 ASN A N 1
ATOM 2263 C CA . ASN A 1 290 ? 4.751 -7.014 18.765 1.00 70.56 290 ASN A CA 1
ATOM 2264 C C . ASN A 1 290 ? 4.236 -5.609 18.434 1.00 70.56 290 ASN A C 1
ATOM 2266 O O . ASN A 1 290 ? 4.825 -4.621 18.886 1.00 70.56 290 ASN A O 1
ATOM 2270 N N . LEU A 1 291 ? 3.164 -5.495 17.643 1.00 75.75 291 LEU A N 1
ATOM 2271 C CA . LEU A 1 291 ? 2.593 -4.201 17.279 1.00 75.75 291 LEU A CA 1
ATOM 2272 C C . LEU A 1 291 ? 1.974 -3.534 18.510 1.00 75.75 291 LEU A C 1
ATOM 2274 O O . LEU A 1 291 ? 2.325 -2.400 18.825 1.00 75.75 291 LEU A O 1
ATOM 2278 N N . HIS A 1 292 ? 1.145 -4.275 19.258 1.00 72.00 292 HIS A N 1
ATOM 2279 C CA . HIS A 1 292 ? 0.496 -3.776 20.475 1.00 72.00 292 HIS A CA 1
ATOM 2280 C C . HIS A 1 292 ? 1.529 -3.268 21.492 1.00 72.00 292 HIS A C 1
ATOM 2282 O O . HIS A 1 292 ? 1.403 -2.143 21.975 1.00 72.00 292 HIS A O 1
ATOM 2288 N N . ARG A 1 293 ? 2.614 -4.033 21.697 1.00 69.88 293 ARG A N 1
ATOM 2289 C CA . ARG A 1 293 ? 3.756 -3.677 22.557 1.00 69.88 293 ARG A CA 1
ATOM 2290 C C . ARG A 1 293 ? 4.417 -2.345 22.188 1.00 69.88 293 ARG A C 1
ATOM 2292 O O . ARG A 1 293 ? 4.923 -1.654 23.056 1.00 69.88 293 ARG A O 1
ATOM 2299 N N . SER A 1 294 ? 4.411 -1.950 20.916 1.00 65.31 294 SER A N 1
ATOM 2300 C CA . SER A 1 294 ? 5.052 -0.698 20.477 1.00 65.31 294 SER A CA 1
ATOM 2301 C C . SER A 1 294 ? 4.125 0.503 20.367 1.00 65.31 294 SER A C 1
ATOM 2303 O O . SER A 1 294 ? 4.601 1.631 20.252 1.00 65.31 294 SER A O 1
ATOM 2305 N N . THR A 1 295 ? 2.817 0.276 20.413 1.00 64.44 295 THR A N 1
ATOM 2306 C CA . THR A 1 295 ? 1.805 1.334 20.516 1.00 64.44 295 THR A CA 1
ATOM 2307 C C . THR A 1 295 ? 1.331 1.572 21.945 1.00 64.44 295 THR A C 1
ATOM 2309 O O . THR A 1 295 ? 0.734 2.613 22.205 1.00 64.44 295 THR A O 1
ATOM 2312 N N . VAL A 1 296 ? 1.571 0.660 22.886 1.00 62.84 296 VAL A N 1
ATOM 2313 C CA . VAL A 1 296 ? 1.219 0.846 24.300 1.00 62.84 296 VAL A CA 1
ATOM 2314 C C . VAL A 1 296 ? 2.428 1.394 25.053 1.00 62.84 296 VAL A C 1
ATOM 2316 O O . VAL A 1 296 ? 3.550 0.929 24.886 1.00 62.84 296 VAL A O 1
ATOM 2319 N N . LYS A 1 297 ? 2.203 2.439 25.854 1.00 47.97 297 LYS A N 1
ATOM 2320 C CA . LYS A 1 297 ? 3.237 3.045 26.692 1.00 47.97 297 LYS A CA 1
ATOM 2321 C C . LYS A 1 297 ? 3.491 2.116 27.879 1.00 47.97 297 LYS A C 1
ATOM 2323 O O . LYS A 1 297 ? 2.617 1.993 28.731 1.00 47.97 297 LYS A O 1
ATOM 2328 N N . VAL A 1 298 ? 4.674 1.513 27.946 1.00 45.94 298 VAL A N 1
ATOM 2329 C CA . VAL A 1 298 ? 5.164 0.889 29.179 1.00 45.94 298 VAL A CA 1
ATOM 2330 C C . VAL A 1 298 ? 5.616 2.035 30.085 1.00 45.94 298 VAL A C 1
ATOM 2332 O O . VAL A 1 298 ? 6.655 2.651 29.846 1.00 45.94 298 VAL A O 1
ATOM 2335 N N . SER A 1 299 ? 4.758 2.422 31.029 1.00 33.00 299 SER A N 1
ATOM 2336 C CA . SER A 1 299 ? 5.110 3.328 32.130 1.00 33.00 299 SER A CA 1
ATOM 2337 C C . SER A 1 299 ? 5.796 2.564 33.247 1.00 33.00 299 SER A C 1
ATOM 2339 O O . SER A 1 299 ? 5.224 1.514 33.619 1.00 33.00 299 SER A O 1
#

InterPro domains:
  IPR040521 Kyakuja-Dileera-Zisupton transposase [PF18758] (131-295)